Protein AF-A0A7S3V5W8-F1 (afdb_monomer)

Secondary structure (DSSP, 8-state):
---------------S--GGGTS-TTS-HHHHHHHHHHTT--HHHHHHHHHHTT--GGGTHHHHHHHHHHTT-HHHHHHHHHHH---GGG-B-TT--BHHHHHHTSTTHHHHHHHHHHHTTS--S-----TTSS-HHHHHHHHT---TTS--HHHHHHHTT-HHHHHHHHHSHHHHHHHHHHHTT--TTSS-S---TT---HHHHHHHTT-HHHHHHHHHHHHHHHHHHHHT--

Organism: NCBI:txid122233

Foldseek 3Di:
DDDPDPPPPPPPPPVDPPCVVQADPPDDLVSSLLSCLLVLHALVNNVCSCVVNVDDCQVPVVVLVLSNLQSLRQSSLQNCVPPVVDPQQPAADPQRAGSLLSNLLHPNSLSNLVCVLVCVVPPPPGGDPQLCPDDPVSNLCNQCRATNVSDGSVLSNLVNLVLSSVCSQLVDPVSVVSVVCLQVVNPCVPPDDDPDPDPQHVLNSSVVVVVVVSNVVVVVSVVVVVVVVVVVVD

pLDDT: mean 72.54, std 20.59, range [31.88, 97.62]

Structure (mmCIF, N/CA/C/O backbone):
data_AF-A0A7S3V5W8-F1
#
_entry.id   AF-A0A7S3V5W8-F1
#
loop_
_atom_site.group_PDB
_atom_site.id
_atom_site.type_symbol
_atom_site.label_atom_id
_atom_site.label_alt_id
_atom_site.label_comp_id
_atom_site.label_asym_id
_atom_site.label_entity_id
_atom_site.label_seq_id
_atom_site.pdbx_PDB_ins_code
_atom_site.Cartn_x
_atom_site.Cartn_y
_atom_site.Cartn_z
_atom_site.occupancy
_atom_site.B_iso_or_equiv
_atom_site.auth_seq_id
_atom_site.auth_comp_id
_atom_site.auth_asym_id
_atom_site.auth_atom_id
_atom_site.pdbx_PDB_model_num
ATOM 1 N N . LEU A 1 1 ? 19.506 -41.995 43.927 1.00 41.50 1 LEU A N 1
ATOM 2 C CA . LEU A 1 1 ? 20.088 -41.607 42.623 1.00 41.50 1 LEU A CA 1
ATOM 3 C C . LEU A 1 1 ? 19.215 -42.188 41.527 1.00 41.50 1 LEU A C 1
ATOM 5 O O . LEU A 1 1 ? 19.211 -43.397 41.350 1.00 41.50 1 LEU A O 1
ATOM 9 N N . GLY A 1 2 ? 18.420 -41.344 40.877 1.00 36.88 2 GLY A N 1
ATOM 10 C CA . GLY A 1 2 ? 17.523 -41.758 39.800 1.00 36.88 2 GLY A CA 1
ATOM 11 C C . GLY A 1 2 ? 16.366 -40.785 39.626 1.00 36.88 2 GLY A C 1
ATOM 12 O O . GLY A 1 2 ? 15.215 -41.197 39.729 1.00 36.88 2 GLY A O 1
ATOM 13 N N . ASP A 1 3 ? 16.686 -39.503 39.427 1.00 34.44 3 ASP A N 1
ATOM 14 C CA . ASP A 1 3 ? 15.722 -38.470 39.047 1.00 34.44 3 ASP A CA 1
ATOM 15 C C . ASP A 1 3 ? 14.984 -38.901 37.778 1.00 34.44 3 ASP A C 1
ATOM 17 O O . ASP A 1 3 ? 15.566 -38.988 36.692 1.00 34.44 3 ASP A O 1
ATOM 21 N N . LYS A 1 4 ? 13.680 -39.155 37.907 1.00 39.28 4 LYS A N 1
ATOM 22 C CA . LYS A 1 4 ? 12.778 -39.191 36.760 1.00 39.28 4 LYS A CA 1
ATOM 23 C C . LYS A 1 4 ? 12.620 -37.754 36.281 1.00 39.28 4 LYS A C 1
ATOM 25 O O . LYS A 1 4 ? 11.822 -36.997 36.820 1.00 39.28 4 LYS A O 1
ATOM 30 N N . LYS A 1 5 ? 13.432 -37.375 35.294 1.00 40.91 5 LYS A N 1
ATOM 31 C CA . LYS A 1 5 ? 13.256 -36.134 34.541 1.00 40.91 5 LYS A CA 1
ATOM 32 C C . LYS A 1 5 ? 11.881 -36.160 33.882 1.00 40.91 5 LYS A C 1
ATOM 34 O O . LYS A 1 5 ? 11.669 -36.910 32.931 1.00 40.91 5 LYS A O 1
ATOM 39 N N . ASP A 1 6 ? 10.988 -35.315 34.385 1.00 41.12 6 ASP A N 1
ATOM 40 C CA . ASP A 1 6 ? 9.814 -34.849 33.664 1.00 41.12 6 ASP A CA 1
ATOM 41 C C . ASP A 1 6 ? 10.268 -34.286 32.317 1.00 41.12 6 ASP A C 1
ATOM 43 O O . ASP A 1 6 ? 10.815 -33.185 32.205 1.00 41.12 6 ASP A O 1
ATOM 47 N N . THR A 1 7 ? 10.063 -35.062 31.258 1.00 40.19 7 THR A N 1
ATOM 48 C CA . THR A 1 7 ? 10.087 -34.531 29.905 1.00 40.19 7 THR A CA 1
ATOM 49 C C . THR A 1 7 ? 8.820 -33.709 29.735 1.00 40.19 7 THR A C 1
ATOM 51 O O . THR A 1 7 ? 7.798 -34.215 29.268 1.00 40.19 7 THR A O 1
ATOM 54 N N . HIS A 1 8 ? 8.881 -32.433 30.113 1.00 39.78 8 HIS A N 1
ATOM 55 C CA . HIS A 1 8 ? 7.956 -31.431 29.606 1.00 39.78 8 HIS A CA 1
ATOM 56 C C . HIS A 1 8 ? 8.069 -31.421 28.079 1.00 39.78 8 HIS A C 1
ATOM 58 O O . HIS A 1 8 ? 8.882 -30.708 27.490 1.00 39.78 8 HIS A O 1
ATOM 64 N N . LYS A 1 9 ? 7.234 -32.229 27.420 1.00 40.53 9 LYS A N 1
ATOM 65 C CA . LYS A 1 9 ? 6.826 -31.988 26.042 1.00 40.53 9 LYS A CA 1
ATOM 66 C C . LYS A 1 9 ? 6.145 -30.623 26.043 1.00 40.53 9 LYS A C 1
ATOM 68 O O . LYS A 1 9 ? 4.954 -30.524 26.321 1.00 40.53 9 LYS A O 1
ATOM 73 N N . LYS A 1 10 ? 6.909 -29.567 25.750 1.00 39.44 10 LYS A N 1
ATOM 74 C CA . LYS A 1 10 ? 6.360 -28.292 25.287 1.00 39.44 10 LYS A CA 1
ATOM 75 C C . LYS A 1 10 ? 5.725 -28.557 23.927 1.00 39.44 10 LYS A C 1
ATOM 77 O O . LYS A 1 10 ? 6.352 -28.402 22.886 1.00 39.44 10 LYS A O 1
ATOM 82 N N . THR A 1 11 ? 4.502 -29.061 23.953 1.00 34.62 11 THR A N 1
ATOM 83 C CA . THR A 1 11 ? 3.634 -29.114 22.787 1.00 34.62 11 THR A CA 1
ATOM 84 C C . THR A 1 11 ? 3.101 -27.703 22.598 1.00 34.62 11 THR A C 1
ATOM 86 O O . THR A 1 11 ? 2.118 -27.295 23.206 1.00 34.62 11 THR A O 1
ATOM 89 N N . CYS A 1 12 ? 3.827 -26.913 21.811 1.00 39.09 12 CYS A N 1
ATOM 90 C CA . CYS A 1 12 ? 3.311 -25.651 21.305 1.00 39.09 12 CYS A CA 1
ATOM 91 C C . CYS A 1 12 ? 2.278 -26.001 20.227 1.00 39.09 12 CYS A C 1
ATOM 93 O O . CYS A 1 12 ? 2.620 -26.181 19.061 1.00 39.09 12 CYS A O 1
ATOM 95 N N . HIS A 1 13 ? 1.031 -26.222 20.639 1.00 34.12 13 HIS A N 1
ATOM 96 C CA . HIS A 1 13 ? -0.100 -26.388 19.732 1.00 34.12 13 HIS A CA 1
ATOM 97 C C . HIS A 1 13 ? -0.592 -25.007 19.289 1.00 34.12 13 HIS A C 1
ATOM 99 O O . HIS A 1 13 ? -1.676 -24.582 19.668 1.00 34.12 13 HIS A O 1
ATOM 105 N N . VAL A 1 14 ? 0.210 -24.302 18.492 1.00 39.19 14 VAL A N 1
ATOM 106 C CA . VAL A 1 14 ? -0.293 -23.175 17.696 1.00 39.19 14 VAL A CA 1
ATOM 107 C C . VAL A 1 14 ? -0.913 -23.808 16.452 1.00 39.19 14 VAL A C 1
ATOM 109 O O . VAL A 1 14 ? -0.223 -24.150 15.496 1.00 39.19 14 VAL A O 1
ATOM 112 N N . LEU A 1 15 ? -2.201 -24.152 16.552 1.00 36.56 15 LEU A N 1
ATOM 113 C CA . LEU A 1 15 ? -2.964 -24.843 15.500 1.00 36.56 15 LEU A CA 1
ATOM 114 C C . LEU A 1 15 ? -3.570 -23.866 14.477 1.00 36.56 15 LEU A C 1
ATOM 116 O O . LEU A 1 15 ? -4.047 -24.297 13.427 1.00 36.56 15 LEU A O 1
ATOM 120 N N . LYS A 1 16 ? -3.517 -22.568 14.772 1.00 40.16 16 LYS A N 1
ATOM 121 C CA . LYS A 1 16 ? -3.764 -21.436 13.884 1.00 40.16 16 LYS A CA 1
ATOM 122 C C . LYS A 1 16 ? -2.733 -20.372 14.238 1.00 40.16 16 LYS A C 1
ATOM 124 O O . LYS A 1 16 ? -2.348 -20.274 15.390 1.00 40.16 16 LYS A O 1
ATOM 129 N N . ASP A 1 17 ? -2.223 -19.667 13.242 1.00 44.53 17 ASP A N 1
ATOM 130 C CA . ASP A 1 17 ? -1.425 -18.463 13.461 1.00 44.53 17 ASP A CA 1
ATOM 131 C C . ASP A 1 17 ? -2.438 -17.327 13.633 1.00 44.53 17 ASP A C 1
ATOM 133 O O . ASP A 1 17 ? -2.828 -16.663 12.674 1.00 44.53 17 ASP A O 1
ATOM 137 N N . ASP A 1 18 ? -3.059 -17.260 14.810 1.00 53.09 18 ASP A N 1
ATOM 138 C CA . ASP A 1 18 ? -4.006 -16.210 15.142 1.00 53.09 18 ASP A CA 1
ATOM 139 C C . ASP A 1 18 ? -3.183 -14.950 15.428 1.00 53.09 18 ASP A C 1
ATOM 141 O O . ASP A 1 18 ? -2.418 -14.899 16.396 1.00 53.09 18 ASP A O 1
ATOM 145 N N . ASP A 1 19 ? -3.389 -13.906 14.621 1.00 55.78 19 ASP A N 1
ATOM 146 C CA . ASP A 1 19 ? -2.850 -12.546 14.799 1.00 55.78 19 ASP A CA 1
ATOM 147 C C . ASP A 1 19 ? -3.004 -12.006 16.258 1.00 55.78 19 ASP A C 1
ATOM 149 O O . ASP A 1 19 ? -2.394 -11.009 16.641 1.00 55.78 19 ASP A O 1
ATOM 153 N N . GLU A 1 20 ? -3.803 -12.662 17.113 1.00 49.28 20 GLU A N 1
ATOM 154 C CA . GLU A 1 20 ? -3.967 -12.398 18.549 1.00 49.28 20 GLU A CA 1
ATOM 155 C C . GLU A 1 20 ? -2.690 -12.522 19.391 1.00 49.28 20 GLU A C 1
ATOM 157 O O . GLU A 1 20 ? -2.545 -11.786 20.370 1.00 49.28 20 GLU A O 1
ATOM 162 N N . HIS A 1 21 ? -1.749 -13.405 19.041 1.00 52.41 21 HIS A N 1
ATOM 163 C CA . HIS A 1 21 ? -0.471 -13.528 19.767 1.00 52.41 21 HIS A CA 1
ATOM 164 C C . HIS A 1 21 ? 0.525 -12.397 19.435 1.00 52.41 21 HIS A C 1
ATOM 166 O O . HIS A 1 21 ? 1.541 -12.232 20.114 1.00 52.41 21 HIS A O 1
ATOM 172 N N . ILE A 1 22 ? 0.168 -11.619 18.411 1.00 54.81 22 ILE A N 1
ATOM 173 C CA . ILE A 1 22 ? 0.785 -10.431 17.820 1.00 54.81 22 ILE A CA 1
ATOM 174 C C . ILE A 1 22 ? 1.030 -9.278 18.812 1.00 54.81 22 ILE A C 1
ATOM 176 O O . ILE A 1 22 ? 2.119 -8.747 19.061 1.00 54.81 22 ILE A O 1
ATOM 180 N N . ALA A 1 23 ? -0.087 -8.891 19.424 1.00 55.44 23 ALA A N 1
ATOM 181 C CA . ALA A 1 23 ? -0.213 -7.678 20.208 1.00 55.44 23 ALA A CA 1
ATOM 182 C C . ALA A 1 23 ? 0.014 -7.968 21.698 1.00 55.44 23 ALA A C 1
ATOM 184 O O . ALA A 1 23 ? -0.635 -8.831 22.291 1.00 55.44 23 ALA A O 1
ATOM 185 N N . LEU A 1 24 ? 0.918 -7.220 22.335 1.00 60.75 24 LEU A N 1
ATOM 186 C CA . LEU A 1 24 ? 1.195 -7.341 23.768 1.00 60.75 24 LEU A CA 1
ATOM 187 C C . LEU A 1 24 ? -0.111 -7.193 24.573 1.00 60.75 24 LEU A C 1
ATOM 189 O O . LEU A 1 24 ? -0.703 -6.120 24.628 1.00 60.75 24 LEU A O 1
ATOM 193 N N . LEU A 1 25 ? -0.536 -8.264 25.255 1.00 62.69 25 LEU A N 1
ATOM 194 C CA . LEU A 1 25 ? -1.784 -8.346 26.043 1.00 62.69 25 LEU A CA 1
ATOM 195 C C . LEU A 1 25 ? -1.964 -7.246 27.109 1.00 62.69 25 LEU A C 1
ATOM 197 O O . LEU A 1 25 ? -3.066 -7.060 27.617 1.00 62.69 25 LEU A O 1
ATOM 201 N N . LYS A 1 26 ? -0.890 -6.540 27.481 1.00 70.31 26 LYS A N 1
ATOM 202 C CA . LYS A 1 26 ? -0.908 -5.444 28.465 1.00 70.31 26 LYS A CA 1
ATOM 203 C C . LYS A 1 26 ? -1.012 -4.051 27.839 1.00 70.31 26 LYS A C 1
ATOM 205 O O . LYS A 1 26 ? -1.170 -3.085 28.581 1.00 70.31 26 LYS A O 1
ATOM 210 N N . SER A 1 27 ? -0.888 -3.947 26.520 1.00 80.19 27 SER A N 1
ATOM 211 C CA . SER A 1 27 ? -0.956 -2.678 25.806 1.00 80.19 27 SER A CA 1
ATOM 212 C C . SER A 1 27 ? -2.394 -2.176 25.731 1.00 80.19 27 SER A C 1
ATOM 214 O O . SER A 1 27 ? -3.353 -2.954 25.699 1.00 80.19 27 SER A O 1
ATOM 216 N N . SER A 1 28 ? -2.553 -0.857 25.684 1.00 89.62 28 SER A N 1
ATOM 217 C CA . SER A 1 28 ? -3.854 -0.238 25.444 1.00 89.62 28 SER A CA 1
ATOM 218 C C . SER A 1 28 ? -4.421 -0.674 24.081 1.00 89.62 28 SER A C 1
ATOM 220 O O . SER A 1 28 ? -3.652 -0.963 23.162 1.00 89.62 28 SER A O 1
ATOM 222 N N . PRO A 1 29 ? -5.753 -0.680 23.880 1.00 89.75 29 PRO A N 1
ATOM 223 C 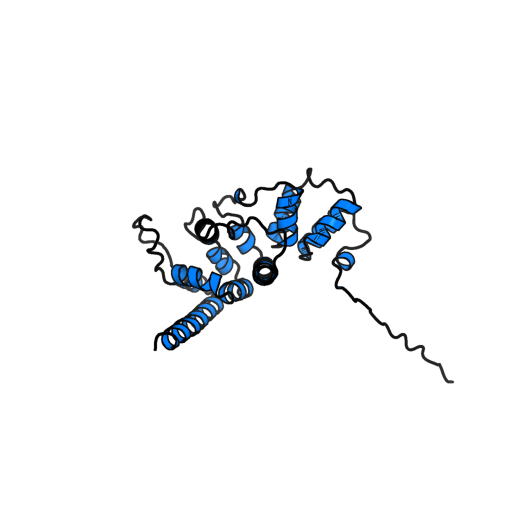CA . PRO A 1 29 ? -6.344 -1.055 22.591 1.00 89.75 29 PRO A CA 1
ATOM 224 C C . PRO A 1 29 ? -5.806 -0.247 21.405 1.00 89.75 29 PRO A C 1
ATOM 226 O O . PRO A 1 29 ? -5.649 -0.772 20.307 1.00 89.75 29 PRO A O 1
ATOM 229 N N . ARG A 1 30 ? -5.473 1.027 21.643 1.00 92.25 30 ARG A N 1
ATOM 230 C CA . ARG A 1 30 ? -4.863 1.898 20.639 1.00 92.25 30 ARG A CA 1
ATOM 231 C C . ARG A 1 30 ? -3.456 1.435 20.267 1.00 92.25 30 ARG A C 1
ATOM 233 O O . ARG A 1 30 ? -3.154 1.361 19.085 1.00 92.25 30 ARG A O 1
ATOM 240 N N . GLU A 1 31 ? -2.611 1.116 21.243 1.00 91.50 31 GLU A N 1
ATOM 241 C CA . GLU A 1 31 ? -1.271 0.571 20.981 1.00 91.50 31 GLU A CA 1
ATOM 242 C C . GLU A 1 31 ? -1.357 -0.771 20.251 1.00 91.50 31 GLU A C 1
ATOM 244 O O . GLU A 1 31 ? -0.686 -0.947 19.241 1.00 91.50 31 GLU A O 1
ATOM 249 N N . ARG A 1 32 ? -2.266 -1.661 20.674 1.00 90.19 32 ARG A N 1
ATOM 250 C CA . ARG A 1 32 ? -2.512 -2.944 19.995 1.00 90.19 32 ARG A CA 1
ATOM 251 C C . ARG A 1 32 ? -2.915 -2.759 18.531 1.00 90.19 32 ARG A C 1
ATOM 253 O O . ARG A 1 32 ? -2.481 -3.536 17.690 1.00 90.19 32 ARG A O 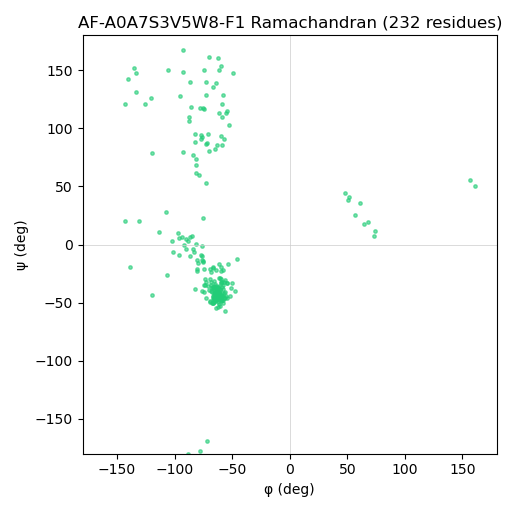1
ATOM 260 N N . LEU A 1 33 ? -3.709 -1.730 18.220 1.00 93.44 33 LEU A N 1
ATOM 261 C CA . LEU A 1 33 ? -4.075 -1.404 16.840 1.00 93.44 33 LEU A CA 1
ATOM 262 C C . LEU A 1 33 ? -2.844 -1.021 16.013 1.00 93.44 33 LEU A C 1
ATOM 264 O O . LEU A 1 33 ? -2.672 -1.535 14.911 1.00 93.44 33 LEU A O 1
ATOM 268 N N . PHE A 1 34 ? -1.977 -0.148 16.530 1.00 94.88 34 PHE A N 1
ATOM 269 C CA . PHE A 1 34 ? -0.746 0.202 15.822 1.00 94.88 34 PHE A CA 1
ATOM 270 C C . PHE A 1 34 ? 0.195 -0.999 15.701 1.00 94.88 34 PHE A C 1
ATOM 272 O O . PHE A 1 34 ? 0.747 -1.203 14.624 1.00 94.88 34 PHE A O 1
ATOM 279 N N . ASP A 1 35 ? 0.343 -1.826 16.733 1.00 92.50 35 ASP A N 1
ATOM 280 C CA . ASP A 1 35 ? 1.154 -3.048 16.665 1.00 92.50 35 ASP A CA 1
ATOM 281 C C . ASP A 1 35 ? 0.649 -3.991 15.564 1.00 92.50 35 ASP A C 1
ATOM 283 O O . ASP A 1 35 ? 1.432 -4.396 14.703 1.00 92.50 35 ASP A O 1
ATOM 287 N N . ALA A 1 36 ? -0.664 -4.239 15.509 1.00 92.50 36 ALA A N 1
ATOM 288 C CA . ALA A 1 36 ? -1.289 -5.056 14.470 1.00 92.50 36 ALA A CA 1
ATOM 289 C C . ALA A 1 36 ? -1.050 -4.500 13.052 1.00 92.50 36 ALA A C 1
ATOM 291 O O . ALA A 1 36 ? -0.812 -5.250 12.102 1.00 92.50 36 ALA A O 1
ATOM 292 N N . ILE A 1 37 ? -1.044 -3.170 12.895 1.00 94.75 37 ILE A N 1
ATOM 293 C CA . ILE A 1 37 ? -0.695 -2.522 11.623 1.00 94.75 37 ILE A CA 1
ATOM 294 C C . ILE A 1 37 ? 0.746 -2.851 11.222 1.00 94.75 37 ILE A C 1
ATOM 296 O O . ILE A 1 37 ? 0.975 -3.327 10.108 1.00 94.75 37 ILE A O 1
ATOM 300 N N . HIS A 1 38 ? 1.710 -2.651 12.123 1.00 93.06 38 HIS A N 1
ATOM 301 C CA . HIS A 1 38 ? 3.132 -2.888 11.843 1.00 93.06 38 HIS A CA 1
ATOM 302 C C . HIS A 1 38 ? 3.453 -4.368 11.594 1.00 93.06 38 HIS A C 1
ATOM 304 O O . HIS A 1 38 ? 4.355 -4.696 10.813 1.00 93.06 38 HIS A O 1
ATOM 310 N N . GLN A 1 39 ? 2.702 -5.258 12.239 1.00 90.50 39 GLN A N 1
ATOM 311 C CA . GLN A 1 39 ? 2.833 -6.710 12.125 1.00 90.50 39 GLN A CA 1
ATOM 312 C C . GLN A 1 39 ? 2.143 -7.281 10.880 1.00 90.50 39 GLN A C 1
ATOM 314 O O . GLN A 1 39 ? 2.255 -8.474 10.628 1.00 90.50 39 GLN A O 1
ATOM 319 N N . ASN A 1 40 ? 1.527 -6.430 10.050 1.00 91.00 40 ASN A N 1
ATOM 320 C CA . ASN A 1 40 ? 0.850 -6.834 8.818 1.00 91.00 40 ASN A CA 1
ATOM 321 C C . ASN A 1 40 ? -0.325 -7.807 9.058 1.00 91.00 40 ASN A C 1
ATOM 323 O O . ASN A 1 40 ? -0.542 -8.709 8.250 1.00 91.00 40 ASN A O 1
ATOM 327 N N . CYS A 1 41 ? -1.067 -7.629 10.160 1.00 90.31 41 CYS A N 1
ATOM 328 C CA . CYS A 1 41 ? -2.210 -8.480 10.498 1.00 90.31 41 CYS A CA 1
ATOM 329 C C . CYS A 1 41 ? -3.327 -8.411 9.443 1.00 90.31 41 CYS A C 1
ATOM 331 O O . CYS A 1 41 ? -3.429 -7.464 8.655 1.00 90.31 41 CYS A O 1
ATOM 333 N N . SER A 1 42 ? -4.189 -9.423 9.454 1.00 89.19 42 SER A N 1
ATOM 334 C CA . SER A 1 42 ? -5.316 -9.566 8.534 1.00 89.19 42 SER A CA 1
ATOM 335 C C . SER A 1 42 ? -6.447 -8.554 8.778 1.00 89.19 42 SER A C 1
ATOM 337 O O . SER A 1 42 ? -6.587 -7.978 9.856 1.00 89.19 42 SER A O 1
ATOM 339 N N . TYR A 1 43 ? -7.305 -8.364 7.768 1.00 89.50 43 TYR A N 1
ATOM 340 C CA . TYR A 1 43 ? -8.530 -7.560 7.884 1.00 89.50 43 TYR A CA 1
ATOM 341 C C . TYR A 1 43 ? -9.432 -8.029 9.039 1.00 89.50 43 TYR A C 1
ATOM 343 O O . TYR A 1 43 ? -9.874 -7.209 9.844 1.00 89.50 43 TYR A O 1
ATOM 351 N N . ASP A 1 44 ? -9.654 -9.343 9.155 1.00 88.19 44 ASP A N 1
ATOM 352 C CA . ASP A 1 44 ? -10.511 -9.929 10.193 1.00 88.19 44 ASP A CA 1
ATOM 353 C C . ASP A 1 44 ? -9.976 -9.628 11.599 1.00 88.19 44 ASP A C 1
ATOM 355 O O . ASP A 1 44 ? -10.750 -9.341 12.514 1.00 88.19 44 ASP A O 1
ATOM 359 N N . HIS A 1 45 ? -8.649 -9.604 11.768 1.00 89.06 45 HIS A N 1
ATOM 360 C CA . HIS A 1 45 ? -8.039 -9.203 13.031 1.00 89.06 45 HIS A CA 1
ATOM 361 C C . HIS A 1 45 ? -8.377 -7.753 13.398 1.00 89.06 45 HIS A C 1
ATOM 363 O O . HIS A 1 45 ? -8.703 -7.483 14.553 1.00 89.06 45 HIS A O 1
ATOM 369 N N . PHE A 1 46 ? -8.366 -6.821 12.438 1.00 91.00 46 PHE A N 1
ATOM 370 C CA . PHE A 1 46 ? -8.768 -5.433 12.695 1.00 91.00 46 PHE A CA 1
ATOM 371 C C . PHE A 1 46 ? -10.246 -5.315 13.075 1.00 91.00 46 PHE A C 1
ATOM 373 O O . PHE A 1 46 ? -10.569 -4.589 14.018 1.00 91.00 46 PHE A O 1
ATOM 380 N N . VAL A 1 47 ? -11.133 -6.054 12.398 1.00 91.12 47 VAL A N 1
ATOM 381 C CA . VAL A 1 47 ? -12.566 -6.102 12.738 1.00 91.12 47 VAL A CA 1
ATOM 382 C C . VAL A 1 47 ? -12.758 -6.575 14.182 1.00 91.12 47 VAL A C 1
ATOM 384 O O . VAL A 1 47 ? -13.422 -5.895 14.971 1.00 91.12 47 VAL A O 1
ATOM 387 N N . ASN A 1 48 ? -12.128 -7.691 14.557 1.00 90.69 48 ASN A N 1
ATOM 388 C CA . ASN A 1 48 ? -12.220 -8.242 15.910 1.00 90.69 48 ASN A CA 1
ATOM 389 C C . ASN A 1 48 ? -11.645 -7.268 16.944 1.00 90.69 48 ASN A C 1
ATOM 391 O O . ASN A 1 48 ? -12.357 -6.848 17.856 1.00 90.69 48 ASN A O 1
ATOM 395 N N . LEU A 1 49 ? -10.403 -6.816 16.754 1.00 89.81 49 LEU A N 1
ATOM 396 C CA . LEU A 1 49 ? -9.708 -5.934 17.690 1.00 89.81 49 LEU A CA 1
ATOM 397 C C . LEU A 1 49 ? -10.503 -4.656 17.987 1.00 89.81 49 LEU A C 1
ATOM 399 O O . LEU A 1 49 ? -10.612 -4.244 19.144 1.00 89.81 49 LEU A O 1
ATOM 403 N N . ILE A 1 50 ? -11.066 -4.021 16.960 1.00 92.69 50 ILE A N 1
ATOM 404 C CA . ILE A 1 50 ? -11.772 -2.744 17.109 1.00 92.69 50 ILE A CA 1
ATOM 405 C C . ILE A 1 50 ? -13.158 -2.949 17.724 1.00 92.69 50 ILE A C 1
ATOM 407 O O . ILE A 1 50 ? -13.546 -2.180 18.608 1.00 92.69 50 ILE A O 1
ATOM 411 N N . SER A 1 51 ? -13.874 -4.002 17.317 1.00 90.56 51 SER A N 1
ATOM 412 C CA . SER A 1 51 ? -15.203 -4.332 17.843 1.00 90.56 51 SER A CA 1
ATOM 413 C C . SER A 1 51 ? -15.172 -4.737 19.323 1.00 90.56 51 SER A C 1
ATOM 415 O O . SER A 1 51 ? -15.938 -4.196 20.125 1.00 90.56 51 SER A O 1
ATOM 417 N N . GLU A 1 52 ? -14.241 -5.608 19.721 1.00 90.62 52 GLU A N 1
ATOM 418 C CA . GLU A 1 52 ? -14.128 -6.127 21.090 1.00 90.62 52 GLU A CA 1
ATOM 419 C C . GLU A 1 52 ? -13.724 -5.044 22.089 1.00 90.62 52 GLU A C 1
ATOM 421 O O . GLU A 1 52 ? -14.224 -5.000 23.214 1.00 90.62 52 GLU A O 1
ATOM 426 N N . ASN A 1 53 ? -12.848 -4.131 21.666 1.00 89.38 53 ASN A N 1
ATOM 427 C CA . ASN A 1 53 ? -12.367 -3.037 22.504 1.00 89.38 53 ASN A CA 1
ATOM 428 C C . ASN A 1 53 ? -13.212 -1.762 22.372 1.00 89.38 53 ASN A C 1
ATOM 430 O O . ASN A 1 53 ? -12.913 -0.774 23.043 1.00 89.38 53 ASN A O 1
ATOM 434 N N . LYS A 1 54 ? -14.255 -1.770 21.524 1.00 92.25 54 LYS A N 1
ATOM 435 C CA . LYS A 1 54 ? -15.116 -0.612 21.219 1.00 92.25 54 LYS A CA 1
ATOM 436 C C . LYS A 1 54 ? -14.297 0.643 20.896 1.00 92.25 54 LYS A C 1
ATOM 438 O O . LYS A 1 54 ? -14.557 1.726 21.423 1.00 92.25 54 LYS A O 1
ATOM 443 N N . LEU A 1 55 ? -13.259 0.473 20.080 1.00 92.06 55 LEU A N 1
ATOM 444 C CA . LEU A 1 55 ? -12.293 1.528 19.803 1.00 92.06 55 LEU A CA 1
ATOM 445 C C . LEU A 1 55 ? -12.868 2.530 18.795 1.00 92.06 55 LEU A C 1
ATOM 447 O O . LEU A 1 55 ? -13.118 2.188 17.643 1.00 92.06 55 LEU A O 1
ATOM 451 N N . ASP A 1 56 ? -13.032 3.785 19.212 1.00 93.69 56 ASP A N 1
ATOM 452 C CA . ASP A 1 56 ? -13.439 4.862 18.308 1.00 93.69 56 ASP A CA 1
ATOM 453 C C . ASP A 1 56 ? -12.238 5.412 17.525 1.00 93.69 56 ASP A C 1
ATOM 455 O O . ASP A 1 56 ? -11.514 6.299 17.985 1.00 93.69 56 ASP A O 1
ATOM 459 N N . VAL A 1 57 ? -12.039 4.884 16.318 1.00 94.69 57 VAL A N 1
ATOM 460 C CA . VAL A 1 57 ? -10.956 5.296 15.414 1.00 94.69 57 VAL A CA 1
ATOM 461 C C . VAL A 1 57 ? -11.232 6.648 14.744 1.00 94.69 57 VAL A C 1
ATOM 463 O O . VAL A 1 57 ? -10.303 7.272 14.231 1.00 94.69 57 VAL A O 1
ATOM 466 N N . SER A 1 58 ? -12.467 7.165 14.773 1.00 93.81 58 SER A N 1
ATOM 467 C CA . SER A 1 58 ? -12.835 8.389 14.042 1.00 93.81 58 SER A CA 1
ATOM 468 C C . SER A 1 58 ? -11.988 9.603 14.440 1.00 93.81 58 SER A C 1
ATOM 470 O O . SER A 1 58 ? -11.617 10.408 13.585 1.00 93.81 58 SER A O 1
ATOM 472 N N . SER A 1 59 ? -11.603 9.679 15.717 1.00 92.56 59 SER A N 1
ATOM 473 C CA . SER A 1 59 ? -10.803 10.765 16.291 1.00 92.56 59 SER A CA 1
ATOM 474 C C . SER A 1 59 ? -9.312 10.729 15.927 1.00 92.56 59 SER A C 1
ATOM 476 O O . SER A 1 59 ? -8.614 11.722 16.129 1.00 92.56 59 SER A O 1
ATOM 478 N N . PHE A 1 60 ? -8.798 9.616 15.390 1.00 95.31 60 PHE A N 1
ATOM 479 C CA . PHE A 1 60 ? -7.377 9.469 15.043 1.00 95.31 60 PHE A CA 1
ATOM 480 C C . PHE A 1 60 ? -7.123 8.672 13.755 1.00 95.31 60 PHE A C 1
ATOM 482 O O . PHE A 1 60 ? -6.010 8.189 13.533 1.00 95.31 60 PHE A O 1
ATOM 489 N N . LYS A 1 61 ? -8.127 8.564 12.880 1.00 95.31 61 LYS A N 1
ATOM 490 C CA . LYS A 1 61 ? -8.062 7.803 11.624 1.00 95.31 61 LYS A CA 1
ATOM 491 C C . LYS A 1 61 ? -6.894 8.198 10.718 1.00 95.31 61 LYS A C 1
ATOM 493 O O . LYS A 1 61 ? -6.318 7.327 10.080 1.00 95.31 61 LYS A O 1
ATOM 498 N N . ASP A 1 62 ? -6.486 9.468 10.720 1.00 95.44 62 ASP A N 1
ATOM 499 C CA . ASP A 1 62 ? -5.359 9.946 9.908 1.00 95.44 62 ASP A CA 1
ATOM 500 C C . ASP A 1 62 ? -4.031 9.320 10.356 1.00 95.44 62 ASP A C 1
ATOM 502 O O . ASP A 1 62 ? -3.186 8.984 9.527 1.00 95.44 62 ASP A O 1
ATOM 506 N N . LEU A 1 63 ? -3.869 9.090 11.666 1.00 97.31 63 LEU A N 1
ATOM 507 C CA . LEU A 1 63 ? -2.703 8.395 12.215 1.00 97.31 63 LEU A CA 1
ATOM 508 C C . LEU A 1 63 ? -2.725 6.909 11.850 1.00 97.31 63 LEU A C 1
ATOM 510 O O . LEU A 1 63 ? -1.682 6.342 11.534 1.00 97.31 63 LEU A O 1
ATOM 514 N N . VAL A 1 64 ? -3.906 6.282 11.875 1.00 97.25 64 VAL A N 1
ATOM 515 C CA . VAL A 1 64 ? -4.082 4.879 11.466 1.00 97.25 64 VAL A CA 1
ATOM 516 C C . VAL A 1 64 ? -3.770 4.716 9.980 1.00 97.25 64 VAL A C 1
ATOM 518 O O . VAL A 1 64 ? -3.052 3.794 9.608 1.00 97.25 64 VAL A O 1
ATOM 521 N N . LEU A 1 65 ? -4.242 5.641 9.143 1.00 97.06 65 LEU A N 1
ATOM 522 C CA . LEU A 1 65 ? -3.965 5.658 7.711 1.00 97.06 65 LEU A CA 1
ATOM 523 C C . LEU A 1 65 ? -2.474 5.842 7.420 1.00 97.06 65 LEU A C 1
ATOM 525 O O . LEU A 1 65 ? -1.913 5.096 6.621 1.00 97.06 65 LEU A O 1
ATOM 529 N N . ASP A 1 66 ? -1.817 6.802 8.072 1.00 97.12 66 ASP A N 1
ATOM 530 C CA . ASP A 1 66 ? -0.376 7.017 7.915 1.00 97.12 66 ASP A CA 1
ATOM 531 C C . ASP A 1 66 ? 0.430 5.776 8.329 1.00 97.12 66 ASP A C 1
ATOM 533 O O . ASP A 1 66 ? 1.316 5.346 7.589 1.00 97.12 66 ASP A O 1
ATOM 537 N N . ALA A 1 67 ? 0.075 5.143 9.453 1.00 97.62 67 ALA A N 1
ATOM 538 C CA . ALA A 1 67 ? 0.694 3.891 9.882 1.00 97.62 67 ALA A CA 1
ATOM 539 C C . ALA A 1 67 ? 0.446 2.753 8.880 1.00 97.62 67 ALA A C 1
ATOM 541 O O . ALA A 1 67 ? 1.386 2.055 8.510 1.00 97.62 67 ALA A O 1
ATOM 542 N N . ALA A 1 68 ? -0.783 2.594 8.382 1.00 97.06 68 ALA A N 1
ATOM 543 C CA . ALA A 1 68 ? -1.131 1.552 7.418 1.00 97.06 68 ALA A CA 1
ATOM 544 C C . ALA A 1 68 ? -0.350 1.697 6.103 1.00 97.06 68 ALA A C 1
ATOM 546 O O . ALA A 1 68 ? 0.177 0.710 5.588 1.00 97.06 68 ALA A O 1
ATOM 547 N N . ILE A 1 69 ? -0.203 2.928 5.601 1.00 96.00 69 ILE A N 1
ATOM 548 C CA . ILE A 1 69 ? 0.607 3.235 4.415 1.00 96.00 69 ILE A CA 1
ATOM 549 C C . ILE A 1 69 ? 2.087 2.952 4.685 1.00 96.00 69 ILE A C 1
ATOM 551 O O . ILE A 1 69 ? 2.734 2.264 3.896 1.00 96.00 69 ILE A O 1
ATOM 555 N N . LYS A 1 70 ? 2.631 3.444 5.805 1.00 95.75 70 LYS A N 1
ATOM 556 C CA . LYS A 1 70 ? 4.044 3.248 6.166 1.00 95.75 70 LYS A CA 1
ATOM 557 C C . LYS A 1 70 ? 4.393 1.784 6.373 1.00 95.75 70 LYS A C 1
ATOM 559 O O . LYS A 1 70 ? 5.481 1.381 5.983 1.00 95.75 70 LYS A O 1
ATOM 564 N N . SER A 1 71 ? 3.497 0.988 6.944 1.00 95.88 71 SER A N 1
ATOM 565 C CA . SER A 1 71 ? 3.680 -0.456 7.121 1.00 95.88 71 SER A CA 1
ATOM 566 C C . SER A 1 71 ? 3.293 -1.273 5.891 1.00 95.88 71 SER A C 1
ATOM 568 O O . SER A 1 71 ? 3.479 -2.489 5.911 1.00 95.88 71 SER A O 1
ATOM 570 N N . ALA A 1 72 ? 2.776 -0.625 4.840 1.00 94.75 72 ALA A N 1
ATOM 571 C CA . ALA A 1 72 ? 2.261 -1.270 3.637 1.00 94.75 72 ALA A CA 1
ATOM 572 C C . ALA A 1 72 ? 1.258 -2.400 3.971 1.00 94.75 72 ALA A C 1
ATOM 574 O O . ALA A 1 72 ? 1.259 -3.461 3.348 1.00 94.75 72 ALA A O 1
ATOM 575 N N . ASN A 1 73 ? 0.420 -2.184 4.992 1.00 93.75 73 ASN A N 1
ATOM 576 C CA . ASN A 1 73 ? -0.497 -3.198 5.508 1.00 93.75 73 ASN A CA 1
ATOM 577 C C . ASN A 1 73 ? -1.818 -3.175 4.728 1.00 93.75 73 ASN A C 1
ATOM 579 O O . ASN A 1 73 ? -2.658 -2.292 4.917 1.00 93.75 73 ASN A O 1
ATOM 583 N N . TYR A 1 74 ? -2.009 -4.181 3.872 1.00 91.56 74 TYR A N 1
ATOM 584 C CA . TYR A 1 74 ? -3.213 -4.340 3.053 1.00 91.56 74 TYR A CA 1
ATOM 585 C C . TYR A 1 74 ? -4.490 -4.480 3.899 1.00 91.56 74 TYR A C 1
ATOM 587 O O . TYR A 1 74 ? -5.489 -3.827 3.609 1.00 91.56 74 TYR A O 1
ATOM 595 N N . GLY A 1 75 ? -4.463 -5.302 4.954 1.00 90.75 75 GLY A N 1
ATOM 596 C CA . GLY A 1 75 ? -5.627 -5.555 5.810 1.00 90.75 75 GLY A CA 1
ATOM 597 C C . GLY A 1 75 ? -6.103 -4.299 6.539 1.00 90.75 75 GLY A C 1
ATOM 598 O O . GLY A 1 75 ? -7.302 -4.032 6.595 1.00 90.75 75 GLY A O 1
ATOM 599 N N . ALA A 1 76 ? -5.163 -3.486 7.023 1.00 94.69 76 ALA A N 1
ATOM 600 C CA . ALA A 1 76 ? -5.453 -2.217 7.681 1.00 94.69 76 ALA A CA 1
ATOM 601 C C . ALA A 1 76 ? -6.048 -1.193 6.706 1.00 94.69 76 ALA A C 1
ATOM 603 O O . ALA A 1 76 ? -7.029 -0.526 7.033 1.00 94.69 76 ALA A O 1
ATOM 604 N N . LEU A 1 77 ? -5.480 -1.079 5.499 1.00 94.56 77 LEU A N 1
ATOM 605 C CA . LEU A 1 77 ? -6.018 -0.207 4.451 1.00 94.56 77 LEU A CA 1
ATOM 606 C C . LEU A 1 77 ? -7.435 -0.634 4.053 1.00 94.56 77 LEU A C 1
ATOM 608 O O . LEU A 1 77 ? -8.302 0.223 3.896 1.00 94.56 77 LEU A O 1
ATOM 612 N N . LEU A 1 78 ? -7.682 -1.943 3.938 1.00 91.62 78 LEU A N 1
ATOM 613 C CA . LEU A 1 78 ? -9.005 -2.481 3.621 1.00 91.62 78 LEU A CA 1
ATOM 614 C C . LEU A 1 7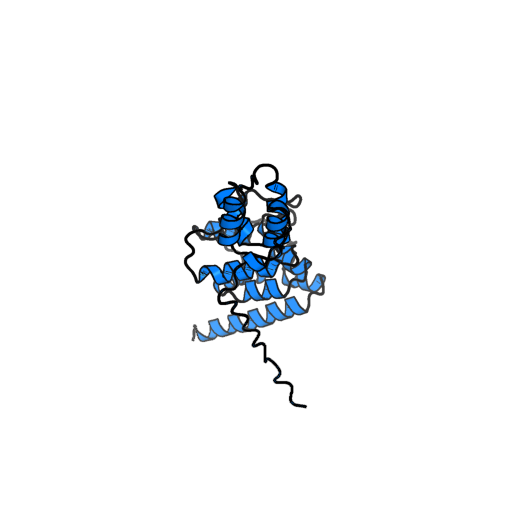8 ? -10.014 -2.150 4.713 1.00 91.62 78 LEU A C 1
ATOM 616 O O . LEU A 1 78 ? -11.114 -1.684 4.435 1.00 91.62 78 LE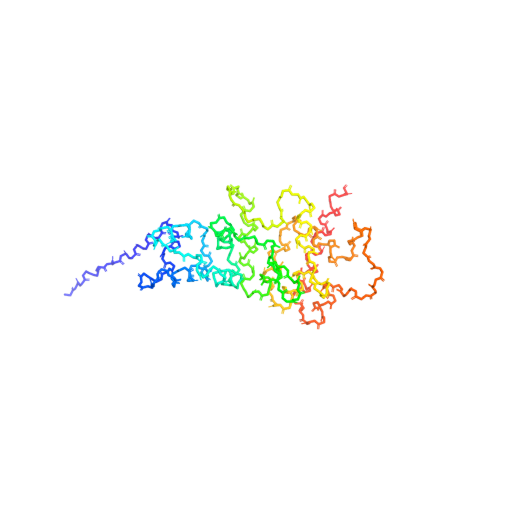U A O 1
ATOM 620 N N . TRP A 1 79 ? -9.618 -2.327 5.970 1.00 94.19 79 TRP A N 1
ATOM 621 C CA . TRP A 1 79 ? -10.457 -1.964 7.100 1.00 94.19 79 TRP A CA 1
ATOM 622 C C . TRP A 1 79 ? -10.796 -0.464 7.107 1.00 94.19 79 TRP A C 1
ATOM 624 O O . TRP A 1 79 ? -11.951 -0.097 7.320 1.00 94.19 79 TRP A O 1
ATOM 634 N N . LEU A 1 80 ? -9.824 0.407 6.817 1.00 95.06 80 LEU A N 1
ATOM 635 C CA . LEU A 1 80 ? -10.034 1.858 6.752 1.00 95.06 80 LEU A CA 1
ATOM 636 C C . LEU A 1 80 ? -11.011 2.274 5.646 1.00 95.06 80 LEU A C 1
ATOM 638 O O . LEU A 1 80 ? -11.796 3.203 5.845 1.00 95.06 80 LEU A O 1
ATOM 642 N N . GLN A 1 81 ? -10.972 1.605 4.497 1.00 92.62 81 GLN A N 1
ATOM 643 C CA . GLN A 1 81 ? -11.924 1.845 3.418 1.00 92.62 81 GLN A CA 1
ATOM 644 C C . GLN A 1 81 ? -13.346 1.479 3.856 1.00 92.62 81 GLN A C 1
ATOM 646 O O . GLN A 1 81 ? -14.229 2.334 3.843 1.00 92.62 81 GLN A O 1
ATOM 651 N N . GLU A 1 82 ? -13.537 0.244 4.322 1.00 91.06 82 GLU A N 1
ATOM 652 C CA . GLU A 1 82 ? -14.866 -0.319 4.590 1.00 91.06 82 GLU A CA 1
ATOM 653 C C . GLU A 1 82 ? -15.525 0.228 5.860 1.00 91.06 82 GLU A C 1
ATOM 655 O O . GLU A 1 82 ? -16.727 0.478 5.890 1.00 91.06 82 GLU A O 1
ATOM 660 N N . HIS A 1 83 ? -14.753 0.402 6.935 1.00 92.31 83 HIS A N 1
ATOM 661 C CA . HIS A 1 83 ? -15.300 0.720 8.260 1.00 92.31 83 HIS A CA 1
ATOM 662 C C . HIS A 1 83 ? -15.058 2.165 8.679 1.00 92.31 83 HIS A C 1
ATOM 664 O O . HIS A 1 83 ? -15.831 2.713 9.465 1.00 92.31 83 HIS A O 1
ATOM 670 N N . ALA A 1 84 ? -14.006 2.806 8.161 1.00 91.62 84 ALA A N 1
ATOM 671 C CA . ALA A 1 84 ? -13.716 4.213 8.442 1.00 91.62 84 ALA A CA 1
ATOM 672 C C . ALA A 1 84 ? -14.117 5.160 7.294 1.00 91.62 84 ALA A C 1
ATOM 674 O O . ALA A 1 84 ? -13.901 6.371 7.415 1.00 91.62 84 ALA A O 1
ATOM 675 N N . ASN A 1 85 ? -14.732 4.634 6.223 1.00 90.81 85 ASN A N 1
ATOM 676 C CA . ASN A 1 85 ? -15.178 5.376 5.038 1.00 90.81 85 ASN A CA 1
ATOM 677 C C . ASN A 1 85 ? -14.066 6.257 4.439 1.00 90.81 85 ASN A C 1
ATOM 679 O O . ASN A 1 85 ? -14.292 7.419 4.085 1.00 90.81 85 ASN A O 1
ATOM 683 N N . ILE A 1 86 ? -12.834 5.742 4.386 1.00 91.38 86 ILE A N 1
ATOM 684 C CA . ILE A 1 86 ? -11.715 6.456 3.768 1.00 91.38 86 ILE A CA 1
ATOM 685 C C . ILE A 1 86 ? -11.695 6.167 2.271 1.00 91.38 86 ILE A C 1
ATOM 687 O O . ILE A 1 86 ? -11.453 5.042 1.844 1.00 91.38 86 ILE A O 1
ATOM 691 N N . LEU A 1 87 ? -11.856 7.220 1.468 1.00 89.88 87 LEU A N 1
ATOM 692 C CA . LEU A 1 87 ? -11.701 7.140 0.020 1.00 89.88 87 LEU A CA 1
ATOM 693 C C . LEU A 1 87 ? -10.212 7.080 -0.349 1.00 89.88 87 LEU A C 1
ATOM 695 O O . LEU A 1 87 ? -9.553 8.111 -0.510 1.00 89.88 87 LEU A O 1
ATOM 699 N N . LEU A 1 88 ? -9.673 5.871 -0.491 1.00 88.19 88 LEU A N 1
ATOM 700 C CA . LEU A 1 88 ? -8.248 5.648 -0.755 1.00 88.19 88 LEU A CA 1
ATOM 701 C C . LEU A 1 88 ? -7.765 6.258 -2.081 1.00 88.19 88 LEU A C 1
ATOM 703 O O . LEU A 1 88 ? -6.615 6.684 -2.177 1.00 88.19 88 LEU A O 1
ATOM 707 N N . SER A 1 89 ? -8.649 6.378 -3.075 1.00 83.38 89 SER A N 1
ATOM 708 C CA . SER A 1 89 ? -8.362 7.035 -4.359 1.00 83.38 89 SER A CA 1
ATOM 709 C C . SER A 1 89 ? -8.118 8.545 -4.243 1.00 83.38 89 SER A C 1
ATOM 711 O O . SER A 1 89 ? -7.477 9.129 -5.114 1.00 83.38 89 SER A O 1
ATOM 713 N N . SER A 1 90 ? -8.572 9.182 -3.157 1.00 87.75 90 SER A N 1
ATOM 714 C CA . SER A 1 90 ? -8.332 10.608 -2.889 1.00 87.75 90 SER A CA 1
ATOM 715 C C . SER A 1 90 ? -6.979 10.891 -2.230 1.00 87.75 90 SER A C 1
ATOM 717 O O . SER A 1 90 ? -6.600 12.049 -2.053 1.00 87.75 90 SER A O 1
ATOM 719 N N . ILE A 1 91 ? -6.235 9.846 -1.853 1.00 91.00 91 ILE A N 1
ATOM 720 C CA . ILE A 1 91 ? -4.943 9.997 -1.191 1.00 91.00 91 ILE A CA 1
ATOM 721 C C . ILE A 1 91 ? -3.903 10.432 -2.220 1.00 91.00 91 ILE A C 1
ATOM 723 O O . ILE A 1 91 ? -3.535 9.665 -3.108 1.00 91.00 91 ILE A O 1
ATOM 727 N N . SER A 1 92 ? -3.361 11.632 -2.028 1.00 92.25 92 SER A N 1
ATOM 728 C CA . SER A 1 92 ? -2.203 12.143 -2.759 1.00 92.25 92 SER A CA 1
ATOM 729 C C . SER A 1 92 ? -1.192 12.780 -1.809 1.00 92.25 92 SER A C 1
ATOM 731 O O . SER A 1 92 ? -1.574 13.382 -0.804 1.00 92.25 92 SER A O 1
ATOM 733 N N . ASP A 1 93 ? 0.093 12.686 -2.125 1.00 91.75 93 ASP A N 1
ATOM 734 C CA . ASP A 1 93 ? 1.143 13.436 -1.437 1.00 91.75 93 ASP A CA 1
ATOM 735 C C . ASP A 1 93 ? 1.395 14.824 -2.063 1.00 91.75 93 ASP A C 1
ATOM 737 O O . ASP A 1 93 ? 0.753 15.243 -3.031 1.00 91.75 93 ASP A O 1
ATOM 741 N N . SER A 1 94 ? 2.343 15.569 -1.489 1.00 93.50 94 SER A N 1
ATOM 742 C CA . SER A 1 94 ? 2.732 16.899 -1.970 1.00 93.50 94 SER A CA 1
ATOM 743 C C . SER A 1 94 ? 3.354 16.883 -3.371 1.00 93.50 94 SER A C 1
ATOM 745 O O . SER A 1 94 ? 3.304 17.899 -4.071 1.00 93.50 94 SER A O 1
ATOM 747 N N . GLU A 1 95 ? 3.886 15.745 -3.816 1.00 92.44 95 GLU A N 1
ATOM 748 C CA . GLU A 1 95 ? 4.426 15.530 -5.156 1.00 92.44 95 GLU A CA 1
ATOM 749 C C . GLU A 1 95 ? 3.351 15.060 -6.145 1.00 92.44 95 GLU A C 1
ATOM 751 O O . GLU A 1 95 ? 3.659 14.834 -7.309 1.00 92.44 95 GLU A O 1
ATOM 756 N N . GLY A 1 96 ? 2.085 14.950 -5.731 1.00 90.75 96 GLY A N 1
ATOM 757 C CA . GLY A 1 96 ? 0.997 14.437 -6.566 1.00 90.75 96 GLY A CA 1
ATOM 758 C C . GLY A 1 96 ? 1.038 12.920 -6.770 1.00 90.75 96 GLY A C 1
ATOM 759 O O . GLY A 1 96 ? 0.318 12.409 -7.623 1.00 90.75 96 GLY A O 1
ATOM 760 N N . GLY A 1 97 ? 1.872 12.200 -6.017 1.00 89.25 97 GLY A N 1
ATOM 761 C CA . GLY A 1 97 ? 1.880 10.745 -5.979 1.00 89.25 97 GLY A CA 1
ATOM 762 C C . GLY A 1 97 ? 0.658 10.221 -5.229 1.00 89.25 97 GLY A C 1
ATOM 763 O O . GLY A 1 97 ? 0.369 10.664 -4.117 1.00 89.25 97 GLY A O 1
ATOM 764 N N . GLY A 1 98 ? -0.074 9.293 -5.847 1.00 90.56 98 GLY A N 1
ATOM 765 C CA . GLY A 1 98 ? -1.233 8.638 -5.234 1.00 90.56 98 GLY A CA 1
ATOM 766 C C . GLY A 1 98 ? -0.859 7.637 -4.132 1.00 90.56 98 GLY A C 1
ATOM 767 O O . GLY A 1 98 ? 0.303 7.519 -3.735 1.00 90.56 98 GLY A O 1
ATOM 768 N N . LEU A 1 99 ? -1.829 6.837 -3.678 1.00 91.94 99 LEU A N 1
ATOM 769 C CA . LEU A 1 99 ? -1.607 5.789 -2.670 1.00 91.94 99 LEU A CA 1
ATOM 770 C C . LEU A 1 99 ? -0.440 4.848 -3.027 1.00 91.94 99 LEU A C 1
ATOM 772 O O . LEU A 1 99 ? 0.393 4.564 -2.168 1.00 91.94 99 LEU A O 1
ATOM 776 N N . LEU A 1 100 ? -0.345 4.402 -4.286 1.00 89.94 100 LEU A N 1
ATOM 777 C CA . LEU A 1 100 ? 0.709 3.475 -4.719 1.00 89.94 100 LEU A CA 1
ATOM 778 C C . LEU A 1 100 ? 2.113 4.083 -4.626 1.00 89.94 100 LEU A C 1
ATOM 780 O O . LEU A 1 100 ? 3.030 3.378 -4.220 1.00 89.94 100 LEU A O 1
ATOM 784 N N . HIS A 1 101 ? 2.281 5.377 -4.925 1.00 92.06 101 HIS A N 1
ATOM 785 C CA . HIS A 1 101 ? 3.558 6.085 -4.729 1.00 92.06 101 HIS A CA 1
ATOM 786 C C . HIS A 1 101 ? 3.952 6.072 -3.251 1.00 92.06 101 HIS A C 1
ATOM 788 O O . HIS A 1 101 ? 5.073 5.722 -2.889 1.00 92.06 101 HIS A O 1
ATOM 794 N N . LYS A 1 102 ? 2.998 6.370 -2.361 1.00 94.38 102 LYS A N 1
ATOM 795 C CA . LYS A 1 102 ? 3.254 6.370 -0.915 1.00 94.38 102 LYS A CA 1
ATOM 796 C C . LYS A 1 102 ? 3.614 4.979 -0.385 1.00 94.38 102 LYS A C 1
ATOM 798 O O . LYS A 1 102 ? 4.530 4.869 0.425 1.00 94.38 102 LYS A O 1
ATOM 803 N N . ILE A 1 103 ? 2.926 3.931 -0.844 1.00 94.06 103 ILE A N 1
ATOM 804 C CA . ILE A 1 103 ? 3.238 2.540 -0.479 1.00 94.06 103 ILE A CA 1
ATOM 805 C C . ILE A 1 103 ? 4.609 2.137 -1.029 1.00 94.06 103 ILE A C 1
ATOM 807 O O . ILE A 1 103 ? 5.399 1.547 -0.303 1.00 94.06 103 ILE A O 1
ATOM 811 N N . ALA A 1 104 ? 4.922 2.487 -2.277 1.00 92.12 104 ALA A N 1
ATOM 812 C CA . ALA A 1 104 ? 6.183 2.153 -2.934 1.00 92.12 104 ALA A CA 1
ATOM 813 C C . ALA A 1 104 ? 7.423 2.720 -2.228 1.00 92.12 104 ALA A C 1
ATOM 815 O O . ALA A 1 104 ? 8.488 2.108 -2.270 1.00 92.12 104 ALA A O 1
ATOM 816 N N . ARG A 1 105 ? 7.276 3.858 -1.542 1.00 93.88 105 ARG A N 1
ATOM 817 C CA . ARG A 1 105 ? 8.330 4.479 -0.720 1.00 93.88 105 ARG A CA 1
ATOM 818 C C . ARG A 1 105 ? 8.545 3.776 0.621 1.00 93.88 105 ARG A C 1
ATOM 820 O O . ARG A 1 105 ? 9.529 4.056 1.301 1.00 93.88 105 ARG A O 1
ATOM 827 N N . SER A 1 106 ? 7.635 2.895 1.032 1.00 93.88 106 SER A N 1
ATOM 828 C CA . SER A 1 106 ? 7.787 2.121 2.260 1.00 93.88 106 SER A CA 1
ATOM 829 C C . SER A 1 106 ? 8.855 1.035 2.103 1.00 93.88 106 SER A C 1
ATOM 831 O O . SER A 1 106 ? 8.888 0.293 1.119 1.00 93.88 106 SER A O 1
ATOM 833 N N . SER A 1 107 ? 9.668 0.840 3.143 1.00 92.56 107 SER A N 1
ATOM 834 C CA . SER A 1 107 ? 10.553 -0.328 3.259 1.00 92.56 107 SER A CA 1
ATOM 835 C C . SER A 1 107 ? 9.782 -1.658 3.260 1.00 92.56 107 SER A C 1
ATOM 837 O O . SER A 1 107 ? 10.319 -2.701 2.884 1.00 92.56 107 SER A O 1
ATOM 839 N N . TYR A 1 108 ? 8.499 -1.624 3.621 1.00 94.06 108 TYR A N 1
ATOM 840 C CA . TYR A 1 108 ? 7.607 -2.777 3.684 1.00 94.06 108 TYR A CA 1
ATOM 841 C C . TYR A 1 108 ? 6.753 -2.964 2.427 1.00 94.06 108 TYR A C 1
ATOM 843 O O . TYR A 1 108 ? 5.920 -3.864 2.418 1.00 94.06 108 TYR A O 1
ATOM 851 N N . ALA A 1 109 ? 6.962 -2.174 1.362 1.00 92.62 109 ALA A N 1
ATOM 852 C CA . ALA A 1 109 ? 6.130 -2.194 0.152 1.00 92.62 109 ALA A CA 1
ATOM 853 C C . ALA A 1 109 ? 5.854 -3.610 -0.386 1.00 92.62 109 ALA A C 1
ATOM 855 O O . ALA A 1 109 ? 4.723 -3.916 -0.752 1.00 92.62 109 ALA A O 1
ATOM 856 N N . HIS A 1 110 ? 6.859 -4.496 -0.358 1.00 90.56 110 HIS A N 1
ATOM 857 C CA . HIS A 1 110 ? 6.736 -5.895 -0.779 1.00 90.56 110 HIS A CA 1
ATOM 858 C C . HIS A 1 110 ? 5.550 -6.628 -0.130 1.00 90.56 110 HIS A C 1
ATOM 860 O O . HIS A 1 110 ? 4.874 -7.381 -0.820 1.00 90.56 110 HIS A O 1
ATOM 866 N N . ARG A 1 111 ? 5.241 -6.360 1.148 1.00 89.50 111 ARG A N 1
ATOM 867 C CA . ARG A 1 111 ? 4.135 -6.999 1.881 1.00 89.50 111 ARG A CA 1
ATOM 868 C C . ARG A 1 111 ? 2.781 -6.682 1.264 1.00 89.50 111 ARG A C 1
ATOM 870 O O . ARG A 1 111 ? 1.925 -7.556 1.171 1.00 89.50 111 ARG A O 1
ATOM 877 N N . PHE A 1 112 ? 2.594 -5.436 0.831 1.00 89.25 112 PHE A N 1
ATOM 878 C CA . PHE A 1 112 ? 1.357 -5.008 0.192 1.00 89.25 112 PHE A CA 1
ATOM 879 C C . PHE A 1 112 ? 1.137 -5.758 -1.120 1.00 89.25 112 PHE A C 1
ATOM 881 O O . PHE A 1 112 ? 0.058 -6.305 -1.342 1.00 89.25 112 PHE A O 1
ATOM 888 N N . PHE A 1 113 ? 2.171 -5.828 -1.962 1.00 83.00 113 PHE A N 1
ATOM 889 C CA . PHE A 1 113 ? 2.085 -6.511 -3.251 1.00 83.00 113 PHE A CA 1
ATOM 890 C C . PHE A 1 113 ? 2.009 -8.036 -3.096 1.00 83.00 113 PHE A C 1
ATOM 892 O O . PHE A 1 113 ? 1.252 -8.660 -3.828 1.00 83.00 113 PHE A O 1
ATOM 899 N N . GLU A 1 114 ? 2.688 -8.639 -2.113 1.00 82.38 114 GLU A N 1
ATOM 900 C CA . GLU A 1 114 ? 2.547 -10.066 -1.773 1.00 82.38 114 GLU A CA 1
ATOM 901 C C . GLU A 1 114 ? 1.110 -10.398 -1.362 1.00 82.38 114 GLU A C 1
ATOM 903 O O . GLU A 1 114 ? 0.488 -11.278 -1.955 1.00 82.38 114 GLU A O 1
ATOM 908 N N . SER A 1 115 ? 0.553 -9.666 -0.394 1.00 72.50 115 SER A N 1
ATOM 909 C CA . SER A 1 115 ? -0.827 -9.867 0.057 1.00 72.50 115 SER A CA 1
ATOM 910 C C . SER A 1 115 ? -1.829 -9.650 -1.074 1.00 72.50 115 SER A C 1
ATOM 912 O O . SER A 1 115 ? -2.793 -10.399 -1.187 1.00 72.50 115 SER A O 1
ATOM 914 N N . HIS A 1 116 ? -1.608 -8.657 -1.935 1.00 66.81 116 HIS A N 1
ATOM 915 C CA . HIS A 1 116 ? -2.492 -8.375 -3.061 1.00 66.81 116 HIS A CA 1
ATOM 916 C C . HIS A 1 116 ? -2.457 -9.486 -4.123 1.00 66.81 116 HIS A C 1
ATOM 918 O O . HIS A 1 116 ? -3.505 -10.028 -4.469 1.00 66.81 116 HIS A O 1
ATOM 924 N N . VAL A 1 117 ? -1.262 -9.887 -4.569 1.00 58.53 117 VAL A N 1
ATOM 925 C CA . VAL A 1 117 ? -1.057 -10.942 -5.578 1.00 58.53 117 VAL A CA 1
ATOM 926 C C . VAL A 1 117 ? -1.571 -12.299 -5.083 1.00 58.53 117 VAL A C 1
ATOM 928 O O . VAL A 1 117 ? -2.206 -13.048 -5.825 1.00 58.53 117 VAL A O 1
ATOM 931 N N . LEU A 1 118 ? -1.355 -12.625 -3.805 1.00 49.69 118 LEU A N 1
ATOM 932 C CA . LEU A 1 118 ? -1.832 -13.880 -3.218 1.00 49.69 118 LEU A CA 1
ATOM 933 C C . LEU A 1 118 ? -3.351 -13.890 -2.989 1.00 49.69 118 LEU A C 1
ATOM 935 O O . LEU A 1 118 ? -3.967 -14.957 -3.072 1.00 49.69 118 LEU A O 1
ATOM 939 N N . ASN A 1 119 ? -3.965 -12.730 -2.736 1.00 53.28 119 ASN A N 1
ATOM 940 C CA . ASN A 1 119 ? -5.405 -12.616 -2.512 1.00 53.28 119 ASN A CA 1
ATOM 941 C C . ASN A 1 119 ? -6.238 -12.617 -3.798 1.00 53.28 119 ASN A C 1
ATOM 943 O O . ASN A 1 119 ? -7.425 -12.888 -3.695 1.00 53.28 119 ASN A O 1
ATOM 947 N N . GLU A 1 120 ? -5.671 -12.400 -4.992 1.00 52.47 120 GLU A N 1
ATOM 948 C CA . GLU A 1 120 ? -6.413 -12.581 -6.257 1.00 52.47 120 GLU A CA 1
ATOM 949 C C . GLU A 1 120 ? -6.761 -14.054 -6.543 1.00 52.47 120 GLU A C 1
ATOM 951 O O . GLU A 1 120 ? -7.719 -14.339 -7.261 1.00 52.47 120 GLU A O 1
ATOM 956 N N . LYS A 1 121 ? -6.010 -15.005 -5.967 1.00 51.56 121 LYS A N 1
ATOM 957 C CA . LYS A 1 121 ? -6.260 -16.453 -6.116 1.00 51.56 121 LYS A CA 1
ATOM 958 C C . LYS A 1 121 ? -7.366 -16.978 -5.204 1.00 51.56 121 LYS A C 1
ATOM 960 O O . LYS A 1 121 ? -7.822 -18.107 -5.375 1.00 51.56 121 LYS A O 1
ATOM 965 N N . LYS A 1 122 ? -7.773 -16.185 -4.219 1.00 48.47 122 LYS A N 1
ATOM 966 C CA . LYS A 1 122 ? -8.966 -16.424 -3.410 1.00 48.47 122 LYS A CA 1
ATOM 967 C C . LYS A 1 122 ? -10.002 -15.409 -3.890 1.00 48.47 122 LYS A C 1
ATOM 969 O O . LYS A 1 122 ? -9.638 -14.349 -4.370 1.00 48.47 122 LYS A O 1
ATOM 974 N N . GLU A 1 123 ? -11.287 -15.705 -3.817 1.00 46.84 123 GLU A N 1
ATOM 975 C CA . GLU A 1 123 ? -12.319 -14.683 -4.018 1.00 46.84 123 GLU A CA 1
ATOM 976 C C . GLU A 1 123 ? -12.686 -14.113 -2.642 1.00 46.84 123 GLU A C 1
ATOM 978 O O . GLU A 1 123 ? -13.664 -14.567 -2.047 1.00 46.84 123 GLU A O 1
ATOM 983 N N . PRO A 1 124 ? -11.906 -13.194 -2.035 1.00 51.06 124 PRO A N 1
ATOM 984 C CA . PRO A 1 124 ? -12.388 -12.531 -0.842 1.00 51.06 124 PRO A CA 1
ATOM 985 C C . PRO A 1 124 ? -13.585 -11.659 -1.233 1.00 51.06 124 PRO A C 1
ATOM 987 O O . PRO A 1 124 ? -13.561 -10.955 -2.245 1.00 51.06 124 PRO A O 1
ATOM 990 N N . LEU A 1 125 ? -14.625 -11.730 -0.402 1.00 51.34 125 LEU A N 1
ATOM 991 C CA . LEU A 1 125 ? -15.881 -10.984 -0.535 1.00 51.34 125 LEU A CA 1
ATOM 992 C C . LEU A 1 125 ? -15.680 -9.460 -0.508 1.00 51.34 125 LEU A C 1
ATOM 994 O O . LEU A 1 125 ? -16.557 -8.726 -0.949 1.00 51.34 125 LEU A O 1
ATOM 998 N N . ILE A 1 126 ? -14.542 -8.997 0.017 1.00 54.19 126 ILE A N 1
ATOM 999 C CA . ILE A 1 126 ? -14.191 -7.588 0.183 1.00 54.19 126 ILE A CA 1
ATOM 1000 C C . ILE A 1 126 ? -12.763 -7.403 -0.322 1.00 54.19 126 ILE A C 1
ATOM 1002 O O . ILE A 1 126 ? -11.861 -8.162 0.045 1.00 54.19 126 ILE A O 1
ATOM 1006 N N . GLN A 1 127 ? -12.555 -6.400 -1.168 1.00 63.44 127 GLN A N 1
ATOM 1007 C CA . GLN A 1 127 ? -11.245 -6.052 -1.695 1.00 63.44 127 GLN A CA 1
ATOM 1008 C C . GLN A 1 127 ? -11.030 -4.555 -1.640 1.00 63.44 127 GLN A C 1
ATOM 1010 O O . GLN A 1 127 ? -11.975 -3.775 -1.711 1.00 63.44 127 GLN A O 1
ATOM 1015 N N . LEU A 1 128 ? -9.764 -4.167 -1.521 1.00 62.53 128 LEU A N 1
ATOM 1016 C CA . LEU A 1 128 ? -9.399 -2.767 -1.606 1.00 62.53 128 LEU A CA 1
ATOM 1017 C C . LEU A 1 128 ? -9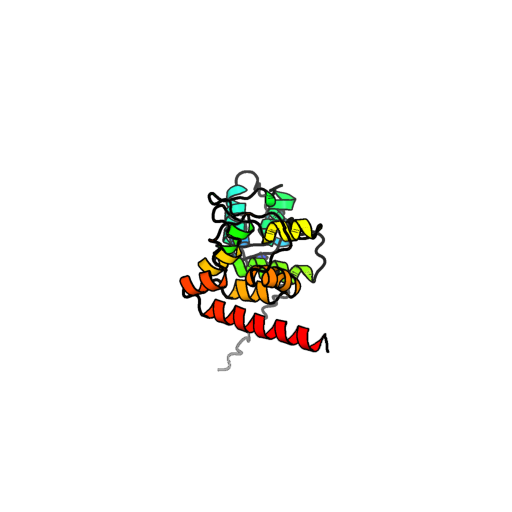.869 -2.210 -2.949 1.00 62.53 128 LEU A C 1
ATOM 1019 O O . LEU A 1 128 ? -9.483 -2.739 -3.994 1.00 62.53 128 LEU A O 1
ATOM 1023 N N . GLU A 1 129 ? -10.597 -1.094 -2.912 1.00 60.78 129 GLU A N 1
ATOM 1024 C CA . GLU A 1 129 ? -10.822 -0.205 -4.053 1.00 60.78 129 GLU A CA 1
ATOM 1025 C C . GLU A 1 129 ? -9.516 0.551 -4.339 1.00 60.78 129 GLU A C 1
ATOM 1027 O O . GLU A 1 129 ? -9.431 1.777 -4.425 1.00 60.78 129 GLU A O 1
ATOM 1032 N N . ILE A 1 130 ? -8.435 -0.207 -4.496 1.00 55.94 130 ILE A N 1
ATOM 1033 C CA . ILE A 1 130 ? -7.384 0.217 -5.397 1.00 55.94 130 ILE A CA 1
ATOM 1034 C C . ILE A 1 130 ? -8.066 0.208 -6.774 1.00 55.94 130 ILE A C 1
ATOM 1036 O O . ILE A 1 130 ? -8.842 -0.715 -7.043 1.00 55.94 130 ILE A O 1
ATOM 1040 N N . PRO A 1 131 ? -7.833 1.194 -7.653 1.00 47.25 131 PRO A N 1
ATOM 1041 C CA . PRO A 1 131 ? -8.467 1.218 -8.965 1.00 47.25 131 PRO A CA 1
ATOM 1042 C C . PRO A 1 131 ? -7.850 0.091 -9.795 1.00 47.25 131 PRO A C 1
ATOM 1044 O O . PRO A 1 131 ? -6.868 0.297 -10.487 1.00 47.25 131 PRO A O 1
ATOM 1047 N N . TYR A 1 132 ? -8.310 -1.140 -9.597 1.00 46.41 132 TYR A N 1
ATOM 1048 C CA . TYR A 1 132 ? -7.631 -2.345 -10.062 1.00 46.41 132 TYR A CA 1
ATOM 1049 C C . TYR A 1 132 ? -8.582 -3.383 -10.630 1.00 46.41 132 TYR A C 1
ATOM 1051 O O . TYR A 1 132 ? -8.106 -4.260 -11.350 1.00 46.41 132 TYR A O 1
ATOM 1059 N N . ARG A 1 133 ? -9.884 -3.334 -10.321 1.00 45.59 133 ARG A N 1
ATOM 1060 C CA . ARG A 1 133 ? -10.687 -4.549 -10.470 1.00 45.59 133 ARG A CA 1
ATOM 1061 C C . ARG A 1 133 ? -11.855 -4.508 -11.436 1.00 45.59 133 ARG A C 1
ATOM 1063 O O . ARG A 1 133 ? -11.963 -5.443 -12.222 1.00 45.59 133 ARG A O 1
ATOM 1070 N N . ASP A 1 134 ? -12.658 -3.454 -11.465 1.00 46.06 134 ASP A N 1
ATOM 1071 C CA . ASP A 1 134 ? -13.950 -3.591 -12.161 1.00 46.06 134 ASP A CA 1
ATOM 1072 C C . ASP A 1 134 ? -13.975 -2.976 -13.563 1.00 46.06 134 ASP A C 1
ATOM 1074 O O . ASP A 1 134 ? -14.907 -3.194 -14.333 1.00 46.06 134 ASP A O 1
ATOM 1078 N N . ASP A 1 135 ? -12.903 -2.280 -13.938 1.00 52.41 135 ASP A N 1
ATOM 1079 C CA . ASP A 1 135 ? -12.721 -1.730 -15.274 1.00 52.41 135 ASP A CA 1
ATOM 1080 C C . ASP A 1 135 ? -11.237 -1.826 -15.678 1.00 52.41 135 ASP A C 1
ATOM 1082 O O . ASP A 1 135 ? -10.384 -1.262 -14.983 1.00 52.41 135 ASP A O 1
ATOM 1086 N N . PRO A 1 136 ? -10.886 -2.521 -16.779 1.00 52.97 136 PRO A N 1
ATOM 1087 C CA . PRO A 1 136 ? -9.527 -2.536 -17.318 1.00 52.97 136 PRO A CA 1
ATOM 1088 C C . PRO A 1 136 ? -8.936 -1.130 -17.486 1.00 52.97 136 PRO A C 1
ATOM 1090 O O . PRO A 1 136 ? -7.735 -0.947 -17.272 1.00 52.97 136 PRO A O 1
ATOM 1093 N N . LEU A 1 137 ? -9.771 -0.127 -17.796 1.00 50.09 137 LEU A N 1
ATOM 1094 C CA . LEU A 1 137 ? -9.347 1.272 -17.823 1.00 50.09 137 LEU A CA 1
ATOM 1095 C C . LEU A 1 137 ? -8.968 1.767 -16.421 1.00 50.09 137 LEU A C 1
ATOM 1097 O O . LEU A 1 137 ? -7.876 2.305 -16.254 1.00 50.09 137 LEU A O 1
ATOM 1101 N N . SER A 1 138 ? -9.803 1.549 -15.400 1.00 52.59 138 SER A N 1
ATOM 1102 C CA . SER A 1 138 ? -9.486 1.924 -14.011 1.00 52.59 138 SER A CA 1
ATOM 1103 C C . SER A 1 138 ? -8.169 1.308 -13.508 1.00 52.59 138 SER A C 1
ATOM 1105 O O . SER A 1 138 ? -7.354 2.024 -12.920 1.00 52.59 138 SER A O 1
ATOM 1107 N N . LYS A 1 139 ? -7.900 0.034 -13.843 1.00 57.06 139 LYS A N 1
ATOM 1108 C CA . LYS A 1 139 ? -6.640 -0.668 -13.533 1.00 57.06 139 LYS A CA 1
ATOM 1109 C C . LYS A 1 139 ? -5.436 0.023 -14.152 1.00 57.06 139 LYS A C 1
ATOM 1111 O O . LYS A 1 139 ? -4.443 0.292 -13.472 1.00 57.06 139 LYS A O 1
ATOM 1116 N N . GLN A 1 140 ? -5.540 0.346 -15.438 1.00 56.44 140 GLN A N 1
ATOM 1117 C CA . GLN A 1 140 ? -4.488 1.036 -16.167 1.00 56.44 140 GLN A CA 1
ATOM 1118 C C . GLN A 1 140 ? -4.257 2.451 -15.616 1.00 56.44 140 GLN A C 1
ATOM 1120 O O . GLN A 1 140 ? -3.116 2.905 -15.572 1.00 56.44 140 GLN A O 1
ATOM 1125 N N . VAL A 1 141 ? -5.303 3.129 -15.141 1.00 59.66 141 VAL A N 1
ATOM 1126 C CA . VAL A 1 141 ? -5.215 4.485 -14.580 1.00 59.66 141 VAL A CA 1
ATOM 1127 C C . VAL A 1 141 ? -4.443 4.513 -13.256 1.00 59.66 141 VAL A C 1
ATOM 1129 O O . VAL A 1 141 ? -3.624 5.411 -13.074 1.00 59.66 141 VAL A O 1
ATOM 1132 N N . ALA A 1 142 ? -4.622 3.537 -12.359 1.00 65.38 142 ALA A N 1
ATOM 1133 C CA . ALA A 1 142 ? -3.913 3.514 -11.073 1.00 65.38 142 ALA A CA 1
ATOM 1134 C C . ALA A 1 142 ? -2.411 3.246 -11.217 1.00 65.38 142 ALA A C 1
ATOM 1136 O O . ALA A 1 142 ? -1.585 3.968 -10.659 1.00 65.38 142 ALA A O 1
ATOM 1137 N N . ILE A 1 143 ? -2.047 2.206 -11.975 1.00 71.00 143 ILE A N 1
ATOM 1138 C CA . ILE A 1 143 ? -0.642 1.804 -12.152 1.00 71.00 143 ILE A CA 1
ATOM 1139 C C . ILE A 1 143 ? 0.147 2.823 -12.970 1.00 71.00 143 ILE A C 1
ATOM 1141 O O . ILE A 1 143 ? 1.346 2.990 -12.751 1.00 71.00 143 ILE A O 1
ATOM 1145 N N . ASN A 1 144 ? -0.534 3.532 -13.876 1.00 71.69 144 ASN A N 1
ATOM 1146 C CA . ASN A 1 144 ? 0.056 4.590 -14.687 1.00 71.69 144 ASN A CA 1
ATOM 1147 C C . ASN A 1 144 ? -0.181 5.984 -14.105 1.00 71.69 144 ASN A C 1
ATOM 1149 O O . ASN A 1 144 ? 0.128 6.972 -14.775 1.00 71.69 144 ASN A O 1
ATOM 1153 N N . GLN A 1 145 ? -0.699 6.092 -12.876 1.00 79.69 145 GLN A N 1
ATOM 1154 C CA . GLN A 1 145 ? -0.852 7.383 -12.225 1.00 79.69 145 GLN A CA 1
ATOM 1155 C C . GLN A 1 145 ? 0.530 8.014 -12.049 1.00 79.69 145 GLN A C 1
ATOM 1157 O O . GLN A 1 145 ? 1.381 7.532 -11.290 1.00 79.69 145 GLN A O 1
ATOM 1162 N N . LYS A 1 146 ? 0.741 9.113 -12.772 1.00 85.94 146 LYS A N 1
ATOM 1163 C CA . LYS A 1 146 ? 1.974 9.886 -12.717 1.00 85.94 146 LYS A CA 1
ATOM 1164 C C . LYS A 1 146 ? 1.908 10.916 -11.594 1.00 85.94 146 LYS A C 1
ATOM 1166 O O . LYS A 1 146 ? 0.880 11.562 -11.402 1.00 85.94 146 LYS A O 1
ATOM 1171 N N . ASN A 1 147 ? 3.015 11.091 -10.884 1.00 89.06 147 ASN A N 1
ATOM 1172 C CA . ASN A 1 147 ? 3.208 12.217 -9.976 1.00 89.06 147 ASN A CA 1
ATOM 1173 C C . ASN A 1 147 ? 3.563 13.499 -10.766 1.00 89.06 147 ASN A C 1
ATOM 1175 O O . ASN A 1 147 ? 3.663 13.493 -11.996 1.00 89.06 147 ASN A O 1
ATOM 1179 N N . LYS A 1 148 ? 3.809 14.610 -10.066 1.00 90.94 148 LYS A N 1
ATOM 1180 C CA . LYS A 1 148 ? 4.214 15.902 -10.656 1.00 90.94 148 LYS A CA 1
ATOM 1181 C C . LYS A 1 148 ? 5.547 15.845 -11.413 1.00 90.94 148 LYS A C 1
ATOM 1183 O O . LYS A 1 148 ? 5.823 16.751 -12.189 1.00 90.94 148 LYS A O 1
ATOM 1188 N N . ARG A 1 149 ? 6.360 14.802 -11.205 1.00 86.44 149 ARG A N 1
ATOM 1189 C CA . ARG A 1 149 ? 7.617 14.540 -11.932 1.00 86.44 149 ARG A CA 1
ATOM 1190 C C . ARG A 1 149 ? 7.399 13.675 -13.182 1.00 86.44 149 ARG A C 1
ATOM 1192 O O . ARG A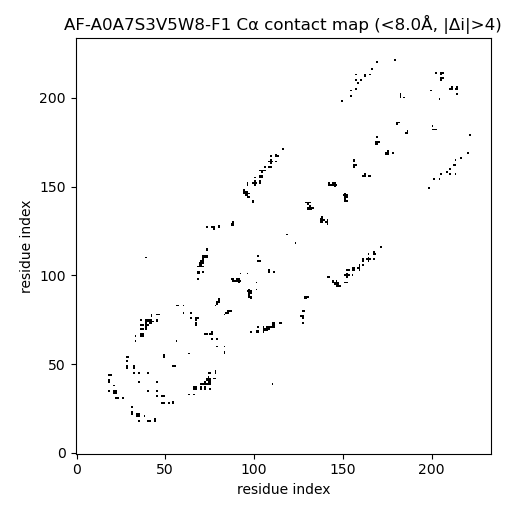 1 149 ? 8.367 13.259 -13.804 1.00 86.44 149 ARG A O 1
ATOM 1199 N N . GLY A 1 150 ? 6.151 13.344 -13.525 1.00 85.19 150 GLY A N 1
ATOM 1200 C CA . GLY A 1 150 ? 5.825 12.457 -14.644 1.00 85.19 150 GLY A CA 1
ATOM 1201 C C . GLY A 1 150 ? 6.142 10.978 -14.385 1.00 85.19 150 GLY A C 1
ATOM 1202 O O . GLY A 1 150 ? 6.029 10.159 -15.297 1.00 85.19 150 GLY A O 1
ATOM 1203 N N . GLN A 1 151 ? 6.519 10.622 -13.155 1.00 84.69 151 GLN A N 1
ATOM 1204 C CA . GLN A 1 151 ? 6.928 9.272 -12.777 1.00 84.69 151 GLN A CA 1
ATOM 1205 C C . GLN A 1 151 ? 5.738 8.471 -12.261 1.00 84.69 151 GLN A C 1
ATOM 1207 O O . GLN A 1 151 ? 4.852 9.029 -11.621 1.00 84.69 151 GLN A O 1
ATOM 1212 N N . VAL A 1 152 ? 5.744 7.160 -12.487 1.00 84.81 152 VAL A N 1
ATOM 1213 C CA . VAL A 1 152 ? 4.824 6.204 -11.843 1.00 84.81 152 VAL A CA 1
ATOM 1214 C C . VAL A 1 152 ? 5.459 5.625 -10.574 1.00 84.81 152 VAL A C 1
ATOM 1216 O O . VAL A 1 152 ? 6.670 5.746 -10.389 1.00 84.81 152 VAL A O 1
ATOM 1219 N N . PHE A 1 153 ? 4.677 4.940 -9.735 1.00 87.44 153 PHE A N 1
ATOM 1220 C CA . PHE A 1 153 ? 5.140 4.437 -8.430 1.00 87.44 153 PHE A CA 1
ATOM 1221 C C . PHE A 1 153 ? 6.351 3.487 -8.510 1.00 87.44 153 PHE A C 1
ATOM 1223 O O . PHE A 1 153 ? 7.089 3.333 -7.542 1.00 87.44 153 PHE A O 1
ATOM 1230 N N . LEU A 1 154 ? 6.599 2.850 -9.662 1.00 85.50 154 LEU A N 1
ATOM 1231 C CA . LEU A 1 154 ? 7.792 2.021 -9.850 1.00 85.50 154 LEU A CA 1
ATOM 1232 C C . LEU A 1 154 ? 9.096 2.793 -9.661 1.00 85.50 154 LEU A C 1
ATOM 1234 O O . LEU A 1 154 ? 10.076 2.214 -9.203 1.00 85.50 154 LEU A O 1
ATOM 1238 N N . PHE A 1 155 ? 9.127 4.080 -10.013 1.00 87.06 155 PHE A N 1
ATOM 1239 C CA . PHE A 1 155 ? 10.313 4.898 -9.777 1.00 87.06 155 PHE A CA 1
ATOM 1240 C C . PHE A 1 155 ? 10.604 4.995 -8.279 1.00 87.06 155 PHE A C 1
ATOM 1242 O O . PHE A 1 155 ? 11.762 4.890 -7.895 1.00 87.06 155 PHE A O 1
ATOM 1249 N N . ASP A 1 156 ? 9.573 5.077 -7.434 1.00 91.06 156 ASP A N 1
ATOM 1250 C CA . ASP A 1 156 ? 9.741 5.061 -5.980 1.00 91.06 156 ASP A CA 1
ATOM 1251 C C . ASP A 1 156 ? 10.228 3.695 -5.458 1.00 91.06 156 ASP A C 1
ATOM 1253 O O . ASP A 1 156 ? 10.995 3.632 -4.498 1.00 91.06 156 ASP A O 1
ATOM 1257 N N . ILE A 1 157 ? 9.840 2.584 -6.098 1.00 89.31 157 ILE A N 1
ATOM 1258 C CA . ILE A 1 157 ? 10.373 1.244 -5.771 1.00 89.31 157 ILE A CA 1
ATOM 1259 C C . ILE A 1 157 ? 11.868 1.167 -6.092 1.00 89.31 157 ILE A C 1
ATOM 1261 O O . ILE A 1 157 ? 12.649 0.625 -5.309 1.00 89.31 157 ILE A O 1
ATOM 1265 N N . VAL A 1 158 ? 12.274 1.729 -7.233 1.00 87.31 158 VAL A N 1
ATOM 1266 C CA . VAL A 1 158 ? 13.687 1.810 -7.620 1.00 87.31 158 VAL A CA 1
ATOM 1267 C C . VAL A 1 158 ? 14.463 2.710 -6.669 1.00 87.31 158 VAL A C 1
ATOM 1269 O O . VAL A 1 158 ? 15.534 2.328 -6.207 1.00 87.31 158 VAL A O 1
ATOM 1272 N N . GLU A 1 159 ? 13.922 3.887 -6.351 1.00 89.44 159 GLU A N 1
ATOM 1273 C CA . GLU A 1 159 ? 14.530 4.826 -5.404 1.00 89.44 159 GLU A CA 1
ATOM 1274 C C . GLU A 1 159 ? 14.687 4.215 -4.011 1.00 89.44 159 GLU A C 1
ATOM 1276 O O . GLU A 1 159 ? 15.710 4.435 -3.366 1.00 89.44 159 GLU A O 1
ATOM 1281 N N . SER A 1 160 ? 13.710 3.424 -3.559 1.00 89.94 160 SER A N 1
ATOM 1282 C CA . SER A 1 160 ? 13.765 2.754 -2.257 1.00 89.94 160 SER A CA 1
ATOM 1283 C C . SER A 1 160 ? 14.670 1.520 -2.231 1.00 89.94 160 SER A C 1
ATOM 1285 O O . SER A 1 160 ? 14.924 0.986 -1.151 1.00 89.94 160 SER A O 1
ATOM 1287 N N . GLY A 1 161 ? 15.167 1.047 -3.379 1.00 88.94 161 GLY A N 1
ATOM 1288 C CA . GLY A 1 161 ? 16.010 -0.148 -3.439 1.00 88.94 161 GLY A CA 1
ATOM 1289 C C . GLY A 1 161 ? 15.261 -1.444 -3.091 1.00 88.94 161 GLY A C 1
ATOM 1290 O O . GLY A 1 161 ? 15.887 -2.445 -2.746 1.00 88.94 161 GLY A O 1
ATOM 1291 N N . ASN A 1 162 ? 13.924 -1.460 -3.158 1.00 89.75 162 ASN A N 1
ATOM 1292 C CA . ASN A 1 162 ? 13.114 -2.605 -2.738 1.00 89.75 162 ASN A CA 1
ATOM 1293 C C . ASN A 1 162 ? 13.040 -3.690 -3.829 1.00 89.75 162 ASN A C 1
ATOM 1295 O O . ASN A 1 162 ? 12.019 -3.869 -4.494 1.00 89.75 162 ASN A O 1
ATOM 1299 N N . ILE A 1 163 ? 14.144 -4.420 -4.021 1.00 88.75 163 ILE A N 1
ATOM 1300 C CA . ILE A 1 163 ? 14.285 -5.458 -5.060 1.00 88.75 163 ILE A CA 1
ATOM 1301 C C . ILE A 1 163 ? 13.207 -6.529 -4.913 1.00 88.75 163 ILE A C 1
ATOM 1303 O O . ILE A 1 163 ? 12.596 -6.923 -5.900 1.00 88.75 163 ILE A O 1
ATOM 1307 N N . ARG A 1 164 ? 12.909 -6.942 -3.677 1.00 89.12 164 ARG A N 1
ATOM 1308 C CA . ARG A 1 164 ? 11.879 -7.946 -3.397 1.00 89.12 164 ARG A CA 1
ATOM 1309 C C . ARG A 1 164 ? 10.504 -7.518 -3.905 1.00 89.12 164 ARG A C 1
ATOM 1311 O O . ARG A 1 164 ? 9.797 -8.309 -4.517 1.00 89.12 164 ARG A O 1
ATOM 1318 N N . CYS A 1 165 ? 10.136 -6.259 -3.674 1.00 87.25 165 CYS A N 1
ATOM 1319 C CA . CYS A 1 165 ? 8.901 -5.681 -4.196 1.00 87.25 165 CYS A CA 1
ATOM 1320 C C . CYS A 1 165 ? 8.855 -5.757 -5.729 1.00 87.25 165 CYS A C 1
ATOM 1322 O O . CYS A 1 165 ? 7.851 -6.177 -6.304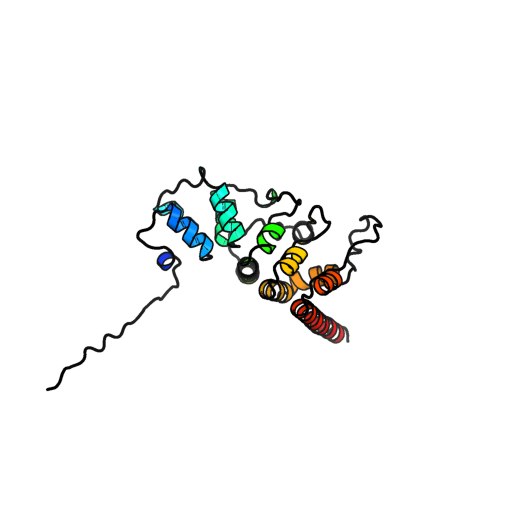 1.00 87.25 165 CYS A O 1
ATOM 1324 N N . LEU A 1 166 ? 9.971 -5.426 -6.383 1.00 84.69 166 LEU A N 1
ATOM 1325 C CA . LEU A 1 166 ? 10.092 -5.515 -7.832 1.00 84.69 166 LEU A CA 1
ATOM 1326 C C . LEU A 1 166 ? 9.972 -6.966 -8.335 1.00 84.69 166 LEU A C 1
ATOM 1328 O O . LEU A 1 166 ? 9.260 -7.199 -9.304 1.00 84.69 166 LEU A O 1
ATOM 1332 N N . GLU A 1 167 ? 10.590 -7.944 -7.666 1.00 83.62 167 GLU A N 1
ATOM 1333 C CA . GLU A 1 167 ? 10.432 -9.372 -7.990 1.00 83.62 167 GLU A CA 1
ATOM 1334 C C . GLU A 1 167 ? 8.968 -9.812 -7.942 1.00 83.62 167 GLU A C 1
ATOM 1336 O O . GLU A 1 167 ? 8.504 -10.475 -8.864 1.00 83.62 167 GLU A O 1
ATOM 1341 N N . ILE A 1 168 ? 8.235 -9.426 -6.893 1.00 82.94 168 ILE A N 1
ATOM 1342 C CA . ILE A 1 168 ? 6.821 -9.787 -6.721 1.00 82.94 168 ILE A CA 1
ATOM 1343 C C . ILE A 1 168 ? 5.985 -9.213 -7.865 1.00 82.94 168 ILE A C 1
ATOM 1345 O O . ILE A 1 168 ? 5.238 -9.950 -8.507 1.00 82.94 168 ILE A O 1
ATOM 1349 N N . ILE A 1 169 ? 6.155 -7.921 -8.161 1.00 79.44 169 ILE A N 1
ATOM 1350 C CA . ILE A 1 169 ? 5.437 -7.228 -9.242 1.00 79.44 169 ILE A CA 1
ATOM 1351 C C . ILE A 1 169 ? 5.734 -7.880 -10.596 1.00 79.44 169 ILE A C 1
ATOM 1353 O O . ILE A 1 169 ? 4.823 -8.087 -11.392 1.00 79.44 169 ILE A O 1
ATOM 1357 N N . LEU A 1 170 ? 6.994 -8.226 -10.862 1.00 76.19 170 LEU A N 1
ATOM 1358 C CA . LEU A 1 170 ? 7.384 -8.862 -12.120 1.00 76.19 170 LEU A CA 1
ATOM 1359 C C . LEU A 1 170 ? 6.928 -10.322 -12.199 1.00 76.19 170 LEU A C 1
ATOM 1361 O O . LEU A 1 170 ? 6.602 -10.789 -13.281 1.00 76.19 170 LEU A O 1
ATOM 1365 N N . SER A 1 171 ? 6.870 -11.049 -11.084 1.00 73.62 171 SER A N 1
ATOM 1366 C CA . SER A 1 171 ? 6.457 -12.460 -11.076 1.00 73.62 171 SER A CA 1
ATOM 1367 C C . SER A 1 171 ? 4.991 -12.680 -11.460 1.00 73.62 171 SER A C 1
ATOM 1369 O O . SER A 1 171 ? 4.626 -13.785 -11.859 1.00 73.62 171 SER A O 1
ATOM 1371 N N . GLU A 1 172 ? 4.160 -11.640 -11.376 1.00 69.38 172 GLU A N 1
ATOM 1372 C CA . GLU A 1 172 ? 2.748 -11.708 -11.729 1.00 69.38 172 GLU A CA 1
ATOM 1373 C C . GLU A 1 172 ? 2.550 -11.425 -13.227 1.00 69.38 172 GLU A C 1
ATOM 1375 O O . GLU A 1 172 ? 2.691 -10.296 -13.691 1.00 69.38 172 GLU A O 1
ATOM 1380 N N . GLU A 1 173 ? 2.191 -12.458 -13.993 1.00 58.53 173 GLU A N 1
ATOM 1381 C CA . GLU A 1 173 ? 2.116 -12.459 -15.466 1.00 58.53 173 GLU A CA 1
ATOM 1382 C C . GLU A 1 173 ? 1.203 -11.360 -16.053 1.00 58.53 173 GLU A C 1
ATOM 1384 O O . GLU A 1 173 ? 1.432 -10.841 -17.150 1.00 58.53 173 GLU A O 1
ATOM 1389 N N . ARG A 1 174 ? 0.158 -10.968 -15.314 1.00 54.47 174 ARG A N 1
ATOM 1390 C CA . ARG A 1 174 ? -0.812 -9.945 -15.749 1.00 54.47 174 ARG A CA 1
ATOM 1391 C C . ARG A 1 174 ? -0.322 -8.527 -15.512 1.00 54.47 174 ARG A C 1
ATOM 1393 O O . ARG A 1 174 ? -0.564 -7.641 -16.321 1.00 54.47 174 ARG A O 1
ATOM 1400 N N . VAL A 1 175 ? 0.356 -8.328 -14.390 1.00 56.56 175 VAL A N 1
ATOM 1401 C CA . VAL A 1 175 ? 1.030 -7.083 -14.024 1.00 56.56 175 VAL A CA 1
ATOM 1402 C C . VAL A 1 175 ? 2.182 -6.904 -15.019 1.00 56.56 175 VAL A C 1
ATOM 1404 O O . VAL A 1 175 ? 2.260 -5.905 -15.735 1.00 56.56 175 VAL A O 1
ATOM 1407 N N . SER A 1 176 ? 2.992 -7.938 -15.202 1.00 55.78 176 SER A N 1
ATOM 1408 C CA . SER A 1 176 ? 4.184 -7.897 -16.032 1.00 55.78 176 SER A CA 1
ATOM 1409 C C . SER A 1 176 ? 3.959 -7.543 -17.500 1.00 55.78 176 SER A C 1
ATOM 1411 O O . SER A 1 176 ? 4.840 -6.930 -18.094 1.00 55.78 176 SER A O 1
ATOM 1413 N N . CYS A 1 177 ? 2.806 -7.863 -18.096 1.00 50.72 177 CYS A N 1
ATOM 1414 C CA . CYS A 1 177 ? 2.522 -7.506 -19.485 1.00 50.72 177 CYS A CA 1
ATOM 1415 C C . CYS A 1 177 ? 2.327 -5.996 -19.673 1.00 50.72 177 CYS A C 1
ATOM 1417 O O . CYS A 1 177 ? 2.966 -5.414 -20.550 1.00 50.72 177 CYS A O 1
ATOM 1419 N N . ASP A 1 178 ? 1.507 -5.351 -18.841 1.00 52.81 178 ASP A N 1
ATOM 1420 C CA . ASP A 1 178 ? 1.313 -3.894 -18.884 1.00 52.81 178 ASP A CA 1
ATOM 1421 C C . ASP A 1 178 ? 2.594 -3.158 -18.467 1.00 52.81 178 ASP A C 1
ATOM 1423 O O . ASP A 1 178 ? 2.987 -2.157 -19.076 1.00 52.81 178 ASP A O 1
ATOM 1427 N N . PHE A 1 179 ? 3.316 -3.719 -17.493 1.00 60.22 179 PHE A N 1
ATOM 1428 C CA . PHE A 1 179 ? 4.618 -3.219 -17.064 1.00 60.22 179 PHE A CA 1
ATOM 1429 C C . PHE A 1 179 ? 5.694 -3.358 -18.143 1.00 60.22 179 PHE A C 1
ATOM 1431 O O . PHE A 1 179 ? 6.499 -2.448 -18.319 1.00 60.22 179 PHE A O 1
ATOM 1438 N N . PHE A 1 180 ? 5.694 -4.438 -18.919 1.00 56.12 180 PHE A N 1
ATOM 1439 C CA . PHE A 1 180 ? 6.620 -4.633 -20.032 1.00 56.12 180 PHE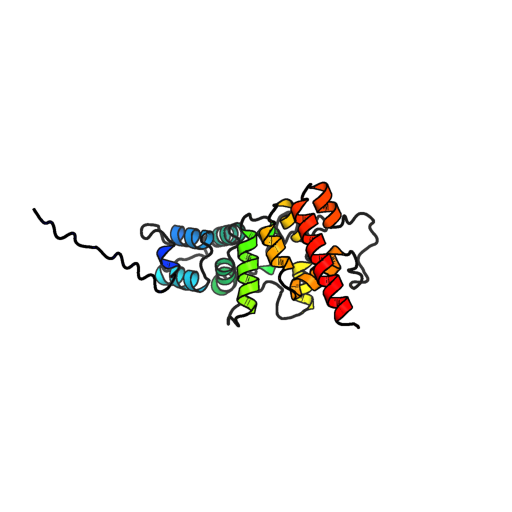 A CA 1
ATOM 1440 C C . PHE A 1 180 ? 6.429 -3.568 -21.115 1.00 56.12 180 PHE A C 1
ATOM 1442 O O . PHE A 1 180 ? 7.411 -3.005 -21.596 1.00 56.12 180 PHE A O 1
ATOM 1449 N N . TRP A 1 181 ? 5.183 -3.229 -21.464 1.00 53.91 181 TRP A N 1
ATOM 1450 C CA . TRP A 1 181 ? 4.898 -2.165 -22.434 1.00 53.91 181 TRP A CA 1
ATOM 1451 C C . TRP A 1 181 ? 5.320 -0.780 -21.932 1.00 53.91 181 TRP A C 1
ATOM 1453 O O . TRP A 1 181 ? 5.848 0.017 -22.714 1.00 53.91 181 TRP A O 1
ATOM 1463 N N . PHE A 1 182 ? 5.164 -0.522 -20.629 1.00 56.41 182 PHE A N 1
ATOM 1464 C CA . PHE A 1 182 ? 5.667 0.686 -19.975 1.00 56.41 182 PHE A CA 1
ATOM 1465 C C . PHE A 1 182 ? 7.206 0.760 -20.000 1.00 56.41 182 PHE A C 1
ATOM 1467 O O . PHE A 1 182 ? 7.777 1.780 -20.382 1.00 56.41 182 PHE A O 1
ATOM 1474 N N . LEU A 1 183 ? 7.891 -0.335 -19.654 1.00 53.72 183 LEU A N 1
ATOM 1475 C CA . LEU A 1 183 ? 9.357 -0.423 -19.623 1.00 53.72 183 LEU A CA 1
ATOM 1476 C C . LEU A 1 183 ? 10.001 -0.366 -21.011 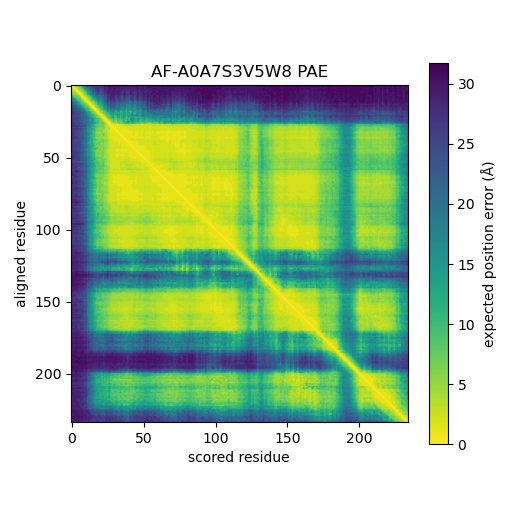1.00 53.72 183 LEU A C 1
ATOM 1478 O O . LEU A 1 183 ? 11.085 0.195 -21.159 1.00 53.72 183 LEU A O 1
ATOM 1482 N N . ALA A 1 184 ? 9.343 -0.931 -22.023 1.00 49.78 184 ALA A N 1
ATOM 1483 C CA . ALA A 1 184 ? 9.819 -0.947 -23.402 1.00 49.78 184 ALA A CA 1
ATOM 1484 C C . ALA A 1 184 ? 9.651 0.403 -24.124 1.00 49.78 184 ALA A C 1
ATOM 1486 O O . ALA A 1 184 ? 10.008 0.501 -25.298 1.00 49.78 184 ALA A O 1
ATOM 1487 N N . GLY A 1 185 ? 9.084 1.425 -23.466 1.00 48.28 185 GLY A N 1
ATOM 1488 C CA . GLY A 1 185 ? 8.821 2.730 -24.079 1.00 48.28 185 GLY A CA 1
ATOM 1489 C C . GLY A 1 185 ? 7.802 2.675 -25.222 1.00 48.28 185 GLY A C 1
ATOM 1490 O O . GLY A 1 185 ? 7.749 3.595 -26.026 1.00 48.28 185 GLY A O 1
ATOM 1491 N N . LYS A 1 186 ? 7.007 1.599 -25.310 1.00 43.12 186 LYS A N 1
ATOM 1492 C CA . LYS A 1 186 ? 6.032 1.337 -26.383 1.00 43.12 186 LYS A CA 1
ATOM 1493 C C . LYS A 1 186 ? 4.586 1.514 -25.920 1.00 43.12 186 LYS A C 1
ATOM 1495 O O . LYS A 1 186 ? 3.676 0.871 -26.445 1.00 43.12 186 LYS A O 1
ATOM 1500 N N . CYS A 1 187 ? 4.346 2.368 -24.928 1.00 40.44 187 CYS A N 1
ATOM 1501 C CA . CYS A 1 187 ? 2.987 2.745 -24.551 1.00 40.44 187 CYS A CA 1
ATOM 1502 C C . CYS A 1 187 ? 2.437 3.791 -25.542 1.00 40.44 187 CYS A C 1
ATOM 1504 O O . CYS A 1 187 ? 2.093 4.903 -25.164 1.00 40.44 187 CYS A O 1
ATOM 1506 N N . ASP A 1 188 ? 2.359 3.417 -26.823 1.00 35.19 188 ASP A N 1
ATOM 1507 C CA . ASP A 1 188 ? 1.766 4.217 -27.907 1.00 35.19 188 ASP A CA 1
ATOM 1508 C C . ASP A 1 188 ? 0.238 4.030 -27.994 1.00 35.19 188 ASP A C 1
ATOM 1510 O O . ASP A 1 188 ? -0.407 4.519 -28.913 1.00 35.19 188 ASP A O 1
ATOM 1514 N N . ARG A 1 189 ? -0.388 3.319 -27.041 1.00 34.97 189 ARG A N 1
ATOM 1515 C CA . ARG A 1 189 ? -1.849 3.100 -27.034 1.00 34.97 189 ARG A CA 1
ATOM 1516 C C . ARG A 1 189 ? -2.665 4.199 -26.354 1.00 34.97 189 ARG A C 1
ATOM 1518 O O . ARG A 1 189 ? -3.883 4.077 -26.270 1.00 34.97 189 ARG A O 1
ATOM 1525 N N . VAL A 1 190 ? -2.029 5.293 -25.947 1.00 35.72 190 VAL A N 1
ATOM 1526 C CA . VAL A 1 190 ? -2.724 6.548 -25.645 1.00 35.72 190 VAL A CA 1
ATOM 1527 C C . VAL A 1 190 ? -2.156 7.605 -26.585 1.00 35.72 190 VAL A C 1
ATOM 1529 O O . VAL A 1 190 ? -1.284 8.389 -26.217 1.00 35.72 190 VAL A O 1
ATOM 1532 N N . GLU A 1 191 ? -2.620 7.578 -27.835 1.00 31.88 191 GLU A N 1
ATOM 1533 C CA . GLU A 1 191 ? -2.437 8.660 -28.803 1.00 31.88 191 GLU A CA 1
ATOM 1534 C C . GLU A 1 191 ? -3.056 9.938 -28.214 1.00 31.88 191 GLU A C 1
ATOM 1536 O O . GLU A 1 191 ? -4.246 10.173 -28.389 1.00 31.88 191 GLU A O 1
ATOM 1541 N N . ASN A 1 192 ? -2.289 10.674 -27.398 1.00 34.06 192 ASN A N 1
ATOM 1542 C CA . ASN A 1 192 ? -2.407 12.103 -27.048 1.00 34.06 192 ASN A CA 1
ATOM 1543 C C . ASN A 1 192 ? -1.643 12.433 -25.750 1.00 34.06 192 ASN A C 1
ATOM 1545 O O . ASN A 1 192 ? -2.181 13.071 -24.845 1.00 34.06 192 ASN A O 1
ATOM 1549 N N . ILE A 1 193 ? -0.373 12.038 -25.633 1.00 39.75 193 ILE A N 1
ATOM 1550 C CA . ILE A 1 193 ? 0.516 12.625 -24.621 1.00 39.75 193 ILE A CA 1
ATOM 1551 C C . ILE A 1 193 ? 1.691 13.266 -25.351 1.00 39.75 193 ILE A C 1
ATOM 1553 O O . ILE A 1 193 ? 2.295 12.661 -26.232 1.00 39.75 193 ILE A O 1
ATOM 1557 N N . GLY A 1 194 ? 1.903 14.544 -25.039 1.00 34.78 194 GLY A N 1
ATOM 1558 C CA . GLY A 1 194 ? 2.740 15.485 -25.767 1.00 34.78 194 GLY A CA 1
ATOM 1559 C C . GLY A 1 194 ? 4.141 14.982 -26.098 1.00 34.78 194 GLY A C 1
ATOM 1560 O O . GLY A 1 194 ? 4.769 14.234 -25.351 1.00 34.78 194 GLY A O 1
ATOM 1561 N N . LYS A 1 195 ? 4.613 15.458 -27.248 1.00 35.28 195 LYS A N 1
ATOM 1562 C CA . LYS A 1 195 ? 6.004 15.422 -27.682 1.00 35.28 195 LYS A CA 1
ATOM 1563 C C . LYS A 1 195 ? 6.855 16.253 -26.716 1.00 35.28 195 LYS A C 1
ATOM 1565 O O . LYS A 1 195 ? 7.079 17.422 -26.995 1.00 35.28 195 LYS A O 1
ATOM 1570 N N . ASP A 1 196 ? 7.303 15.659 -25.617 1.00 40.03 196 ASP A N 1
ATOM 1571 C CA . ASP A 1 196 ? 8.373 16.215 -24.786 1.00 40.03 196 ASP A CA 1
ATOM 1572 C C . ASP A 1 196 ? 9.482 15.164 -24.613 1.00 40.03 196 ASP A C 1
ATOM 1574 O O . ASP A 1 196 ? 9.262 14.048 -24.135 1.00 40.03 196 ASP A O 1
ATOM 1578 N N . ASP A 1 197 ? 10.677 15.553 -25.051 1.00 41.50 197 ASP A N 1
ATOM 1579 C CA . ASP A 1 197 ? 11.890 14.761 -25.299 1.00 41.50 197 ASP A CA 1
ATOM 1580 C C . ASP A 1 197 ? 12.672 14.327 -24.029 1.00 41.50 197 ASP A C 1
ATOM 1582 O O . ASP A 1 197 ? 13.861 14.026 -24.106 1.00 41.50 197 ASP A O 1
ATOM 1586 N N . GLU A 1 198 ? 12.054 14.251 -22.842 1.00 47.59 198 GLU A N 1
ATOM 1587 C CA . GLU A 1 198 ? 12.795 14.028 -21.576 1.00 47.59 198 GLU A CA 1
ATOM 1588 C C . GLU A 1 198 ? 12.255 12.912 -20.659 1.00 47.59 198 GLU A C 1
ATOM 1590 O O . GLU A 1 198 ? 12.582 12.847 -19.473 1.00 47.59 198 GLU A O 1
ATOM 1595 N N . ASN A 1 199 ? 11.466 11.966 -21.175 1.00 55.16 199 ASN A N 1
ATOM 1596 C CA . ASN A 1 199 ? 11.079 10.801 -20.370 1.00 55.16 199 ASN A CA 1
ATOM 1597 C C . ASN A 1 199 ? 12.239 9.792 -20.274 1.00 55.16 199 ASN A C 1
ATOM 1599 O O . ASN A 1 199 ? 12.407 8.926 -21.133 1.00 55.16 199 ASN A O 1
ATOM 1603 N N . ILE A 1 200 ? 13.034 9.885 -19.202 1.00 62.72 200 ILE A N 1
ATOM 1604 C CA . ILE A 1 200 ? 14.032 8.867 -18.843 1.00 62.72 200 ILE A CA 1
ATOM 1605 C C . ILE A 1 200 ? 13.305 7.531 -18.633 1.00 62.72 200 ILE A C 1
ATOM 1607 O O . ILE A 1 200 ? 12.438 7.410 -17.765 1.00 62.72 200 ILE A O 1
ATOM 1611 N N . SER A 1 201 ? 13.670 6.507 -19.406 1.00 74.56 201 SER A N 1
ATOM 1612 C CA . SER A 1 201 ? 13.137 5.152 -19.208 1.00 74.56 201 SER A CA 1
ATOM 1613 C C . SER A 1 201 ? 13.515 4.613 -17.824 1.00 74.56 201 SER A C 1
ATOM 1615 O O . SER A 1 201 ? 14.587 4.926 -17.303 1.00 74.56 201 SER A O 1
ATOM 1617 N N . LEU A 1 202 ? 12.694 3.738 -17.231 1.00 71.38 202 LEU A N 1
ATOM 1618 C CA . LEU A 1 202 ? 13.000 3.177 -15.905 1.00 71.38 202 LEU A CA 1
ATOM 1619 C C . LEU A 1 202 ? 14.366 2.464 -15.872 1.00 71.38 202 LEU A C 1
ATOM 1621 O O . LEU A 1 202 ? 15.065 2.532 -14.870 1.00 71.38 202 LEU A O 1
ATOM 1625 N N . ILE A 1 203 ? 14.794 1.842 -16.978 1.00 71.12 203 ILE A N 1
ATOM 1626 C CA . ILE A 1 203 ? 16.119 1.208 -17.088 1.00 71.12 203 ILE A CA 1
ATOM 1627 C C . ILE A 1 203 ? 17.239 2.255 -17.047 1.00 71.12 203 ILE A C 1
ATOM 1629 O O . ILE A 1 203 ? 18.233 2.065 -16.347 1.00 71.12 203 ILE A O 1
ATOM 1633 N N . GLN A 1 204 ? 17.102 3.363 -17.783 1.00 74.94 204 GLN A N 1
ATOM 1634 C CA . GLN A 1 204 ? 18.065 4.469 -17.709 1.00 74.94 204 GLN A CA 1
ATOM 1635 C C . GLN A 1 204 ? 18.091 5.080 -16.303 1.00 74.94 204 GLN A C 1
ATOM 1637 O O . GLN A 1 204 ? 19.167 5.411 -15.809 1.00 74.94 204 GLN A O 1
ATOM 1642 N N . TYR A 1 205 ? 16.934 5.162 -15.643 1.00 77.31 205 TYR A N 1
ATOM 1643 C CA . TYR A 1 205 ? 16.816 5.631 -14.267 1.00 77.31 205 TYR A CA 1
ATOM 1644 C C . TYR A 1 205 ? 17.502 4.694 -13.264 1.00 77.31 205 TYR A C 1
ATOM 1646 O O . TYR A 1 205 ? 18.312 5.133 -12.458 1.00 77.31 205 TYR A O 1
ATOM 1654 N N . MET A 1 206 ? 17.265 3.383 -13.346 1.00 78.88 206 MET A N 1
ATOM 1655 C CA . MET A 1 206 ? 17.947 2.398 -12.500 1.00 78.88 206 MET A CA 1
ATOM 1656 C C . MET A 1 206 ? 19.468 2.448 -12.689 1.00 78.88 206 MET A C 1
ATOM 1658 O O . MET A 1 206 ? 20.207 2.410 -11.708 1.00 78.88 206 MET A O 1
ATOM 1662 N N . ARG A 1 207 ? 19.945 2.590 -13.934 1.00 79.94 207 ARG A N 1
ATOM 1663 C CA . ARG A 1 207 ? 21.379 2.743 -14.232 1.00 79.94 207 ARG A CA 1
ATOM 1664 C C . ARG A 1 207 ? 21.959 4.017 -13.628 1.00 79.94 207 ARG A C 1
ATOM 1666 O O . ARG A 1 207 ? 23.043 3.961 -13.060 1.00 79.94 207 ARG A O 1
ATOM 1673 N N . SER A 1 208 ? 21.252 5.146 -13.720 1.00 80.81 208 SER A N 1
ATOM 1674 C CA . SER A 1 208 ? 21.716 6.412 -13.134 1.00 80.81 208 SER A CA 1
ATOM 1675 C C . SER A 1 208 ? 21.700 6.407 -11.603 1.00 80.81 208 SER A C 1
ATOM 1677 O O . SER A 1 208 ? 22.418 7.187 -10.983 1.00 80.81 208 SER A O 1
ATOM 1679 N N . LYS A 1 209 ? 20.915 5.514 -10.992 1.00 79.88 209 LYS A N 1
ATOM 1680 C CA . LYS A 1 209 ? 20.887 5.254 -9.546 1.00 79.88 209 LYS A CA 1
ATOM 1681 C C . LYS A 1 209 ? 21.798 4.109 -9.099 1.00 79.88 209 LYS A C 1
ATOM 1683 O O . LYS A 1 209 ? 21.722 3.720 -7.939 1.00 79.88 209 LYS A O 1
ATOM 1688 N N . GLU A 1 210 ? 22.614 3.558 -9.999 1.00 84.94 210 GLU A N 1
ATOM 1689 C CA . GLU A 1 210 ? 23.508 2.420 -9.731 1.00 84.94 210 GLU A CA 1
ATOM 1690 C C . GLU A 1 210 ? 22.776 1.166 -9.194 1.00 84.94 210 GLU A C 1
ATOM 1692 O O . GLU A 1 210 ? 23.369 0.299 -8.555 1.00 84.94 210 GLU A O 1
ATOM 1697 N N . GLN A 1 211 ? 21.480 1.022 -9.504 1.00 84.50 211 GLN A N 1
ATOM 1698 C CA . GLN A 1 211 ? 20.628 -0.109 -9.109 1.00 84.50 211 GLN A CA 1
ATOM 1699 C C . GLN A 1 211 ? 20.833 -1.307 -10.054 1.00 84.50 211 GLN A C 1
ATOM 1701 O O . GLN A 1 211 ? 19.925 -1.743 -10.772 1.00 84.50 211 GLN A O 1
ATOM 1706 N N . TRP A 1 212 ? 22.061 -1.828 -10.104 1.00 82.94 212 TRP A N 1
ATOM 1707 C CA . TRP A 1 212 ? 22.468 -2.870 -11.056 1.00 82.94 212 TRP A CA 1
ATOM 1708 C C . TRP A 1 212 ? 21.725 -4.195 -10.864 1.00 82.94 212 TRP A C 1
ATOM 1710 O O . TRP A 1 212 ? 21.393 -4.854 -11.847 1.00 82.94 212 TRP A O 1
ATOM 1720 N N . GLU A 1 213 ? 21.409 -4.566 -9.624 1.00 80.19 213 GLU A N 1
ATOM 1721 C CA . GLU A 1 213 ? 20.654 -5.789 -9.323 1.00 80.19 213 GLU A CA 1
ATOM 1722 C C . GLU A 1 213 ? 19.233 -5.732 -9.901 1.00 80.19 213 GLU A C 1
ATOM 1724 O O . GLU A 1 213 ? 18.800 -6.672 -10.565 1.00 80.19 213 GLU A O 1
ATOM 1729 N N . MET A 1 214 ? 18.550 -4.590 -9.773 1.00 80.56 214 MET A N 1
ATOM 1730 C CA . MET A 1 214 ? 17.237 -4.374 -10.395 1.00 80.56 214 MET A CA 1
ATOM 1731 C C . MET A 1 214 ? 17.312 -4.361 -11.924 1.00 80.56 214 MET A C 1
ATOM 1733 O O . MET A 1 214 ? 16.440 -4.917 -12.594 1.00 80.56 214 MET A O 1
ATOM 1737 N N . CYS A 1 215 ? 18.372 -3.771 -12.490 1.00 77.75 215 CYS A N 1
ATOM 1738 C CA . CYS A 1 215 ? 18.612 -3.820 -13.933 1.00 77.75 215 CYS A CA 1
ATOM 1739 C C . CYS A 1 215 ? 18.753 -5.265 -14.427 1.00 77.75 215 CYS A C 1
ATOM 1741 O O . CYS A 1 215 ? 18.183 -5.620 -15.459 1.00 77.75 215 CYS A O 1
ATOM 1743 N N . ASN A 1 216 ? 19.508 -6.092 -13.701 1.00 79.38 216 ASN A N 1
ATOM 1744 C CA . ASN A 1 216 ? 19.714 -7.497 -14.038 1.00 79.38 216 ASN A CA 1
ATOM 1745 C C . ASN A 1 216 ? 18.415 -8.296 -13.915 1.00 79.38 216 ASN A C 1
ATOM 1747 O O . ASN A 1 216 ? 18.110 -9.082 -14.811 1.00 79.38 216 ASN A O 1
ATOM 1751 N N . LEU A 1 217 ? 17.626 -8.053 -12.863 1.00 78.81 217 LEU A N 1
ATOM 1752 C CA . LEU A 1 217 ? 16.317 -8.676 -12.674 1.00 78.81 217 LEU A CA 1
ATOM 1753 C C . LEU A 1 217 ? 15.385 -8.383 -13.859 1.00 78.81 217 LEU A C 1
ATOM 1755 O O . LEU A 1 217 ? 14.821 -9.305 -14.447 1.00 78.81 217 LEU A O 1
ATOM 1759 N N . LEU A 1 218 ? 15.293 -7.118 -14.284 1.00 74.00 218 LEU A N 1
ATOM 1760 C CA . LEU A 1 218 ? 14.504 -6.738 -15.460 1.00 74.00 218 LEU A CA 1
ATOM 1761 C C . LEU A 1 218 ? 15.009 -7.387 -16.754 1.00 74.00 218 LEU A C 1
ATOM 1763 O O . LEU A 1 218 ? 14.206 -7.811 -17.583 1.00 74.00 218 LEU A O 1
ATOM 1767 N N . GLN A 1 219 ? 16.327 -7.476 -16.948 1.00 74.62 219 GLN A N 1
ATOM 1768 C CA . GLN A 1 219 ? 16.906 -8.107 -18.139 1.00 74.62 219 GLN A CA 1
ATOM 1769 C C . GLN A 1 219 ? 16.648 -9.616 -18.183 1.00 74.62 219 GLN A C 1
ATOM 1771 O O . GLN A 1 219 ? 16.340 -10.153 -19.250 1.00 74.62 219 GLN A O 1
ATOM 1776 N N . GLN A 1 220 ? 16.749 -10.303 -17.043 1.00 76.88 220 GLN A N 1
ATOM 1777 C CA . GLN A 1 220 ? 16.413 -11.723 -16.929 1.00 76.88 220 GLN A CA 1
ATOM 1778 C C . GLN A 1 220 ? 14.935 -11.957 -17.235 1.00 76.88 220 GLN A C 1
ATOM 1780 O O . GLN A 1 220 ? 14.611 -12.830 -18.041 1.00 76.88 220 GLN A O 1
ATOM 1785 N N . TYR A 1 221 ? 14.061 -11.119 -16.675 1.00 71.62 221 TYR A N 1
ATOM 1786 C CA . TYR A 1 221 ? 12.628 -11.169 -16.936 1.00 71.62 221 TYR A CA 1
ATOM 1787 C C . TYR A 1 221 ? 12.303 -10.965 -18.422 1.00 71.62 221 TYR A C 1
ATOM 1789 O O . TYR A 1 221 ? 11.584 -11.758 -19.030 1.00 71.62 221 TYR A O 1
ATOM 1797 N N . HIS A 1 222 ? 12.907 -9.945 -19.043 1.00 67.81 222 HIS A N 1
ATOM 1798 C CA . HIS A 1 222 ? 12.774 -9.680 -20.474 1.00 67.81 222 HIS A CA 1
ATOM 1799 C C . HIS A 1 222 ? 13.195 -10.893 -21.312 1.00 67.81 222 HIS A C 1
ATOM 1801 O O . HIS A 1 222 ? 12.493 -11.279 -22.243 1.00 67.81 222 HIS A O 1
ATOM 1807 N N . LYS A 1 223 ? 14.331 -11.521 -20.984 1.00 68.94 223 LYS A N 1
ATOM 1808 C CA . LYS A 1 223 ? 14.812 -12.707 -21.701 1.00 68.94 223 LYS A CA 1
ATOM 1809 C C . LYS A 1 223 ? 13.832 -13.878 -21.589 1.00 68.94 223 LYS A C 1
ATOM 1811 O O . LYS A 1 223 ? 13.617 -14.553 -22.586 1.00 68.94 223 LYS A O 1
ATOM 1816 N N . TYR A 1 224 ? 13.245 -14.100 -20.416 1.00 67.44 224 TYR A N 1
ATOM 1817 C CA . TYR A 1 224 ? 12.318 -15.208 -20.183 1.00 67.44 224 TYR A CA 1
ATOM 1818 C C . TYR A 1 224 ? 11.012 -15.035 -20.980 1.00 67.44 224 TYR A C 1
ATOM 1820 O O . TYR A 1 224 ? 10.638 -15.902 -21.764 1.00 67.44 224 TYR A O 1
ATOM 1828 N N . HIS A 1 225 ? 10.377 -13.863 -20.896 1.00 63.72 225 HIS A N 1
ATOM 1829 C CA . HIS A 1 225 ? 9.068 -13.636 -21.522 1.00 63.72 225 HIS A CA 1
ATOM 1830 C C . HIS A 1 225 ? 9.106 -13.320 -23.022 1.00 63.72 225 HIS A C 1
ATOM 1832 O O . HIS A 1 225 ? 8.095 -13.492 -23.703 1.00 63.72 225 HIS A O 1
ATOM 1838 N N . VAL A 1 226 ? 10.241 -12.860 -23.559 1.00 58.22 226 VAL A N 1
ATOM 1839 C CA . VAL A 1 226 ? 10.416 -12.744 -25.016 1.00 58.22 226 VAL A CA 1
ATOM 1840 C C . VAL A 1 226 ? 10.607 -14.124 -25.652 1.00 58.22 226 VAL A C 1
ATOM 1842 O O . VAL A 1 226 ? 10.101 -14.342 -26.749 1.00 58.22 226 VAL A O 1
ATOM 1845 N N . MET A 1 227 ? 11.275 -15.059 -24.967 1.00 50.69 227 MET A N 1
ATOM 1846 C CA . MET A 1 227 ? 11.476 -16.422 -25.473 1.00 50.69 227 MET A CA 1
ATOM 1847 C C . MET A 1 227 ? 10.186 -17.252 -25.432 1.00 50.69 227 MET A C 1
ATOM 1849 O O . MET A 1 227 ? 9.813 -17.810 -26.459 1.00 50.69 227 MET A O 1
ATOM 1853 N N . ASP A 1 228 ? 9.431 -17.225 -24.327 1.00 52.84 228 ASP A N 1
ATOM 1854 C CA . ASP A 1 228 ? 8.165 -17.978 -24.217 1.00 52.84 228 ASP A CA 1
ATOM 1855 C C . ASP A 1 228 ? 7.132 -17.586 -25.292 1.00 52.84 228 ASP A C 1
ATOM 1857 O O . ASP A 1 228 ? 6.362 -18.422 -25.766 1.00 52.84 228 ASP A O 1
ATOM 1861 N N . ARG A 1 229 ? 7.122 -16.320 -25.740 1.00 48.88 229 ARG A N 1
ATOM 1862 C CA . ARG A 1 229 ? 6.204 -15.852 -26.797 1.00 48.88 229 ARG A CA 1
ATOM 1863 C C . ARG A 1 229 ? 6.657 -16.190 -28.215 1.00 48.88 229 ARG A C 1
ATOM 1865 O O . ARG A 1 229 ? 5.815 -16.190 -29.112 1.00 48.88 229 ARG A O 1
ATOM 1872 N N . LEU A 1 230 ? 7.948 -16.431 -28.441 1.00 44.19 230 LEU A N 1
ATOM 1873 C CA . LEU A 1 230 ? 8.440 -16.900 -29.740 1.00 44.19 230 LEU A CA 1
ATOM 1874 C C . LEU A 1 230 ? 8.088 -18.378 -29.945 1.00 44.19 230 LEU A C 1
ATOM 1876 O O . LEU A 1 230 ? 7.696 -18.747 -31.047 1.00 44.19 230 LEU A O 1
ATOM 1880 N N . ASP A 1 231 ? 8.103 -19.172 -28.874 1.00 42.91 231 ASP A N 1
ATOM 1881 C CA . ASP A 1 231 ? 7.744 -20.594 -28.915 1.00 42.91 231 ASP A CA 1
ATOM 1882 C C . ASP A 1 231 ? 6.229 -20.845 -29.049 1.00 42.91 231 ASP A C 1
ATOM 1884 O O . ASP A 1 231 ? 5.825 -21.899 -29.524 1.00 42.91 231 ASP A O 1
ATOM 1888 N N . HIS A 1 232 ? 5.377 -19.876 -28.689 1.00 43.88 232 HIS A N 1
ATOM 1889 C CA . HIS A 1 232 ? 3.916 -19.964 -28.875 1.00 43.88 232 HIS A CA 1
ATOM 1890 C C . HIS A 1 232 ? 3.422 -19.419 -30.230 1.00 43.88 232 HIS A C 1
ATOM 1892 O O . HIS A 1 232 ? 2.226 -19.481 -30.514 1.00 43.88 232 HIS A O 1
ATOM 1898 N N . ASN A 1 233 ? 4.315 -18.854 -31.051 1.00 40.34 233 ASN A N 1
ATOM 1899 C CA . ASN A 1 233 ? 4.010 -18.340 -32.395 1.00 40.34 233 ASN A CA 1
ATOM 1900 C C . ASN A 1 233 ? 4.697 -19.146 -33.521 1.00 40.34 233 ASN A C 1
ATOM 1902 O O . ASN A 1 233 ? 4.692 -18.703 -34.673 1.00 40.34 233 ASN A O 1
ATOM 1906 N N . LEU A 1 234 ? 5.279 -20.303 -33.191 1.00 39.41 234 LEU A N 1
ATOM 1907 C CA . LEU A 1 234 ? 5.792 -21.325 -34.113 1.00 39.41 234 LEU A CA 1
ATOM 1908 C C . LEU A 1 234 ? 4.897 -22.568 -34.060 1.00 39.41 234 LEU A C 1
ATOM 1910 O O . LEU A 1 234 ? 4.765 -23.218 -35.122 1.00 39.41 234 LEU A O 1
#

Sequence (234 aa):
LGDKKDTHKKTCHVLKDDDEHIALLKSSPRERLFDAIHQNCSYDHFVNLISENKLDVSSFKDLVLDAAIKSANYGALLWLQEHANILLSSISDSEGGGLLHKIARSSYAHRFFESHVLNEKKEPLIQLEIPYRDDPLSKQVAINQKNKRGQVFLFDIVESGNIRCLEIILSEERVSCDFFWFLAGKCDRVENIGKDDENISLIQYMRSKEQWEMCNLLQQYHKYHVMDRLDHNL

Mean predicted aligned error: 11.97 Å

Radius of gyration: 21.86 Å; Cα contacts (8 Å, |Δi|>4): 239; chains: 1; bounding box: 39×59×77 Å

Solvent-accessible surface area (backbone atoms only — not comparable to full-atom values): 13686 Å² total; per-residue (Å²): 141,78,83,81,75,78,77,77,75,79,73,80,79,73,87,60,94,58,65,72,80,70,34,62,88,85,52,54,71,67,54,33,51,54,46,37,28,66,68,54,36,53,40,66,52,54,54,49,56,35,62,78,63,66,57,76,51,83,86,49,44,68,61,53,49,53,47,16,37,52,33,18,13,56,24,48,48,37,43,36,36,75,76,64,70,44,65,58,80,73,39,58,51,97,56,48,28,40,52,63,29,56,23,26,57,21,95,34,25,37,54,29,54,50,53,51,63,60,45,69,81,44,86,64,96,71,74,64,75,55,53,59,76,93,37,77,64,44,26,52,49,52,67,59,43,46,21,78,83,71,43,36,30,65,56,34,26,60,74,60,65,42,53,67,34,51,52,56,51,54,70,36,70,75,53,30,53,61,48,46,34,58,65,68,74,61,65,69,87,60,90,83,68,80,98,66,99,73,79,74,45,62,66,60,48,31,59,77,66,66,37,56,68,58,50,50,52,53,52,54,51,50,54,52,60,56,49,58,55,53,68,74,74,110

Nearest PDB structures (foldseek):
  7or0-assembly1_A  TM=3.934E-01  e=1.183E-01  Homo sapiens
  6uz8-assembly1_A  TM=5.683E-01  e=1.148E+00  Homo sapiens
  6dcx-assembly2_C  TM=4.218E-01  e=3.437E-01  Homo sapiens